Protein AF-A0AAN9IVK9-F1 (afdb_monomer)

pLDDT: mean 74.39, std 18.5, range [30.36, 95.44]

Foldseek 3Di:
DPPPPPPPPDDDDDDDDDDDDDVVVVVVVVVVVVVPDPDDDPPPPVVVPPDDDDQWDFDADPDPVGRHTDIDGDDDDDDDDDDCPDPVNVVLVVQCPDPDHHRDDDDDDDDPVVVVVVVVVVVVVVVVVVVLVVVVVVCCVPPVDDPVVVVVVVVVVVVVVVVVVVVVVPPPPPDDD

Secondary structure (DSSP, 8-state):
--SSSSSSSS-------PPPSHHHHHHHHHHHHHHS------TTTGGGSS----SEEEEE--STT--SEEEEE-----PPPPPTTSHHHHHHHHHHSSSSS--S-------HHHHHHHHHHHHHHHHHHHHHHHHHHHHHHHH---HHHHHHHHHHHHHHHHHHHHHHHH-TT----

Organism: Clitoria ternatea (NCBI:txid43366)

Nearest PDB structures (foldseek):
  9axv-assembly1_B0  TM=9.069E-01  e=1.206E-06  Schizosaccharomyces pombe
  6zj3-assembly1_L4  TM=8.922E-01  e=3.120E-06  Euglena gracilis
  5it7-assembly1_oo  TM=8.900E-01  e=1.297E-05  Kluyveromyces lactis
  8rxx-assembly1_Lp  TM=8.906E-01  e=3.134E-05  Leishmania major strain Friedlin
  8ove-assembly1_Bt  TM=8.838E-01  e=3.590E-05  Trypanosoma brucei brucei

Radius of gyration: 33.13 Å; Cα contacts (8 Å, |Δi|>4): 45; chains: 1; bounding box: 69×86×72 Å

Solvent-accessible surface area (backbone atoms only — not comparable to full-atom values): 11676 Å² total; per-residue (Å²): 144,87,87,76,88,82,81,80,84,83,88,85,82,86,90,79,83,80,88,84,57,71,63,57,50,50,52,49,50,52,54,49,60,70,69,47,77,79,70,85,66,64,81,80,68,64,66,80,75,64,73,98,71,70,59,61,45,79,44,74,40,86,49,93,90,39,82,45,76,42,82,39,78,56,74,84,90,70,88,73,86,84,65,67,85,39,67,70,47,48,55,46,55,64,60,47,60,74,91,78,64,82,76,64,91,77,88,87,73,85,62,69,62,57,60,48,50,52,53,51,53,52,52,52,54,50,50,57,57,46,50,56,54,52,52,50,53,53,49,38,73,76,65,66,62,57,79,66,63,53,54,53,50,54,51,52,53,50,52,49,52,52,52,52,51,52,52,58,72,69,39,88,80,75,66,85,125

Mean predicted aligned error: 19.93 Å

Structure (mmCIF, N/CA/C/O backbone):
data_AF-A0AAN9IVK9-F1
#
_entry.id   AF-A0AAN9IVK9-F1
#
loop_
_atom_site.group_PDB
_atom_site.id
_atom_site.type_symbol
_atom_site.label_atom_id
_atom_site.label_alt_id
_atom_site.label_comp_id
_atom_site.label_asym_id
_atom_site.label_entity_id
_atom_site.label_seq_id
_atom_site.pdbx_PDB_ins_code
_atom_site.Cartn_x
_atom_site.Cartn_y
_atom_site.Cartn_z
_atom_site.occupancy
_atom_site.B_iso_or_equiv
_atom_site.auth_seq_id
_atom_site.auth_comp_id
_atom_site.auth_asym_id
_atom_site.auth_atom_id
_atom_site.pdbx_PDB_model_num
ATOM 1 N N . MET A 1 1 ? -42.596 -70.717 -1.382 1.00 46.12 1 MET A N 1
ATOM 2 C CA . MET A 1 1 ? -41.821 -70.900 -2.631 1.00 46.12 1 MET A CA 1
ATOM 3 C C . MET A 1 1 ? -42.233 -69.878 -3.705 1.00 46.12 1 MET A C 1
ATOM 5 O O . MET A 1 1 ? -42.870 -70.245 -4.674 1.00 46.12 1 MET A O 1
ATOM 9 N N . ARG A 1 2 ? -41.922 -68.582 -3.527 1.00 47.31 2 ARG A N 1
ATOM 10 C CA . ARG A 1 2 ? -42.149 -67.499 -4.524 1.00 47.31 2 ARG A CA 1
ATOM 11 C C . ARG A 1 2 ? -41.105 -66.371 -4.372 1.00 47.31 2 ARG A C 1
ATOM 13 O O . ARG A 1 2 ? -41.425 -65.190 -4.370 1.00 47.31 2 ARG A O 1
ATOM 20 N N . ARG A 1 3 ? -39.839 -66.745 -4.150 1.00 44.84 3 ARG A N 1
ATOM 21 C CA . ARG A 1 3 ? -38.699 -65.820 -3.952 1.00 44.84 3 ARG A CA 1
ATOM 22 C C . ARG A 1 3 ? -37.456 -66.278 -4.734 1.00 44.84 3 ARG A C 1
ATOM 24 O O . ARG A 1 3 ? -36.339 -66.065 -4.290 1.00 44.84 3 ARG A O 1
ATOM 31 N N . ALA A 1 4 ? -37.670 -66.944 -5.871 1.00 40.84 4 ALA A N 1
ATOM 32 C CA . ALA A 1 4 ? -36.612 -67.488 -6.731 1.00 40.84 4 ALA A CA 1
ATOM 33 C C . ALA A 1 4 ? -36.612 -66.906 -8.164 1.00 40.84 4 ALA A C 1
ATOM 35 O O . ALA A 1 4 ? -35.712 -67.196 -8.935 1.00 40.84 4 ALA A O 1
ATOM 36 N N . GLU A 1 5 ? -37.550 -66.012 -8.500 1.00 42.41 5 GLU A N 1
ATOM 37 C CA . GLU A 1 5 ? -37.740 -65.482 -9.869 1.00 42.41 5 GLU A CA 1
ATOM 38 C C . GLU A 1 5 ? -37.213 -64.040 -10.067 1.00 42.41 5 GLU A C 1
ATOM 40 O O . GLU A 1 5 ? -37.473 -63.415 -11.086 1.00 42.41 5 GLU A O 1
ATOM 45 N N . ARG A 1 6 ? -36.478 -63.452 -9.107 1.00 45.16 6 ARG A N 1
ATOM 46 C CA . ARG A 1 6 ? -35.947 -62.067 -9.240 1.00 45.16 6 ARG A CA 1
ATOM 47 C C . ARG A 1 6 ? -34.426 -61.925 -9.177 1.00 45.16 6 ARG A C 1
ATOM 49 O O . ARG A 1 6 ? -33.933 -60.807 -9.242 1.00 45.16 6 ARG A O 1
ATOM 56 N N . PHE A 1 7 ? -33.675 -63.022 -9.074 1.00 34.88 7 PHE A N 1
ATOM 57 C CA . PHE A 1 7 ? -32.213 -62.969 -8.901 1.00 34.88 7 PHE A CA 1
ATOM 58 C C . PHE A 1 7 ? -31.405 -63.677 -10.002 1.00 34.88 7 PHE A C 1
ATOM 60 O O . PHE A 1 7 ? -30.182 -63.700 -9.932 1.00 34.88 7 PHE A O 1
ATOM 67 N N . VAL A 1 8 ? -32.061 -64.213 -11.039 1.00 40.06 8 VAL A N 1
ATOM 68 C CA . VAL A 1 8 ? -31.407 -64.999 -12.110 1.00 40.06 8 VAL A CA 1
ATOM 69 C C . VAL A 1 8 ? -31.347 -64.248 -13.458 1.00 40.06 8 VAL A C 1
ATOM 71 O O . VAL A 1 8 ? -30.830 -64.773 -14.434 1.00 40.06 8 VAL A O 1
ATOM 74 N N . SER A 1 9 ? -31.787 -62.984 -13.534 1.00 43.28 9 SER A N 1
ATOM 75 C CA . SER A 1 9 ? -31.993 -62.303 -14.829 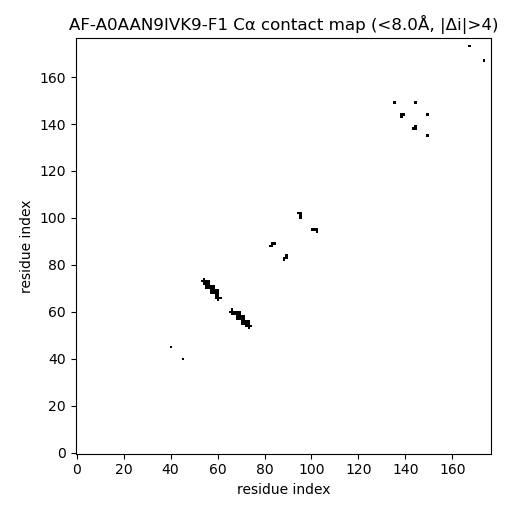1.00 43.28 9 SER A CA 1
ATOM 76 C C . SER A 1 9 ? -30.924 -61.296 -15.294 1.00 43.28 9 SER A C 1
ATOM 78 O O . SER A 1 9 ? -31.173 -60.659 -16.315 1.00 43.28 9 SER A O 1
ATOM 80 N N . ALA A 1 10 ? -29.770 -61.092 -14.635 1.00 41.44 10 ALA A N 1
ATOM 81 C CA . ALA A 1 10 ? -28.780 -60.153 -15.215 1.00 41.44 10 ALA A CA 1
ATOM 82 C C . ALA A 1 10 ? -27.315 -60.213 -14.730 1.00 41.44 10 ALA A C 1
ATOM 84 O O . ALA A 1 10 ? -26.579 -59.261 -14.969 1.00 41.44 10 ALA A O 1
ATOM 85 N N . TYR A 1 11 ? -26.843 -61.282 -14.081 1.00 39.16 11 TYR A N 1
ATOM 86 C CA . TYR A 1 11 ? -25.403 -61.428 -13.795 1.00 39.16 11 TYR A CA 1
ATOM 87 C C . TYR A 1 11 ? -24.887 -62.810 -14.197 1.00 39.16 11 TYR A C 1
ATOM 89 O O . TYR A 1 11 ? -24.756 -63.710 -13.368 1.00 39.16 11 TYR A O 1
ATOM 97 N N . ARG A 1 12 ? -24.636 -62.967 -15.505 1.00 41.22 12 ARG A N 1
ATOM 98 C CA . ARG A 1 12 ? -23.896 -64.068 -16.160 1.00 41.22 12 ARG A CA 1
ATOM 99 C C . ARG A 1 12 ? -23.898 -63.775 -17.676 1.00 41.22 12 ARG A C 1
ATOM 101 O O . ARG A 1 12 ? -24.965 -63.832 -18.258 1.00 41.22 12 ARG A O 1
ATOM 108 N N . PHE A 1 13 ? -22.851 -63.411 -18.417 1.00 30.36 13 PHE A N 1
ATOM 109 C CA . PHE A 1 13 ? -21.395 -63.353 -18.267 1.00 30.36 13 PHE A CA 1
ATOM 110 C C . PHE A 1 13 ? -20.847 -62.445 -19.400 1.00 30.36 13 PHE A C 1
ATOM 112 O O . PHE A 1 13 ? -21.346 -62.534 -20.515 1.00 30.36 13 PHE A O 1
ATOM 119 N N . GLY A 1 14 ? -19.764 -61.693 -19.156 1.00 32.06 14 GLY A N 1
ATOM 120 C CA . GLY A 1 14 ? -18.751 -61.387 -20.187 1.00 32.06 14 GLY A CA 1
ATOM 121 C C . GLY A 1 14 ? -18.794 -60.014 -20.876 1.00 32.06 14 GLY A C 1
ATOM 122 O O . GLY A 1 14 ? -19.634 -59.743 -21.722 1.00 32.06 14 GLY A O 1
ATOM 123 N N . ILE A 1 15 ? -17.806 -59.180 -20.552 1.00 40.34 15 ILE A N 1
ATOM 124 C CA . ILE A 1 15 ? -17.457 -57.893 -21.176 1.00 40.34 15 ILE A CA 1
ATOM 125 C C . ILE A 1 15 ? -16.859 -58.107 -22.582 1.00 40.34 15 ILE A C 1
ATOM 127 O O . ILE A 1 15 ? -15.934 -58.913 -22.703 1.00 40.34 15 ILE A O 1
ATOM 131 N N . PRO A 1 16 ? -17.243 -57.298 -23.593 1.00 41.78 16 PRO A N 1
ATOM 132 C CA . PRO A 1 16 ? -16.334 -56.897 -24.660 1.00 41.78 16 PRO A CA 1
ATOM 133 C C . PRO A 1 16 ? -16.029 -55.386 -24.624 1.00 41.78 16 PRO A C 1
ATOM 135 O O . PRO A 1 16 ? -16.880 -54.540 -24.358 1.00 41.78 16 PRO A O 1
ATOM 138 N N . SER A 1 17 ? -14.753 -55.101 -24.878 1.00 37.25 17 SER A N 1
ATOM 139 C CA . SER A 1 17 ? -14.073 -53.810 -25.027 1.00 37.25 17 SER A CA 1
ATOM 140 C C . SER A 1 17 ? -14.864 -52.726 -25.785 1.00 37.25 17 SER A C 1
ATOM 142 O O . SER A 1 17 ? -15.447 -53.028 -26.826 1.00 37.25 17 SER A O 1
ATOM 144 N N . PRO A 1 18 ? -14.804 -51.447 -25.358 1.00 44.94 18 PRO A N 1
ATOM 145 C CA . PRO A 1 18 ? -15.375 -50.332 -26.106 1.00 44.94 18 PRO A CA 1
ATOM 146 C C . PRO A 1 18 ? -14.596 -50.092 -27.406 1.00 44.94 18 PRO A C 1
ATOM 148 O O . PRO A 1 18 ? -13.364 -50.097 -27.421 1.00 44.94 18 PRO A O 1
ATOM 151 N N . THR A 1 19 ? -15.329 -49.881 -28.499 1.00 40.59 19 THR A N 1
ATOM 152 C CA . THR A 1 19 ? -14.807 -49.518 -29.818 1.00 40.59 19 THR A CA 1
ATOM 153 C C . THR A 1 19 ? -13.970 -48.247 -29.736 1.00 40.59 19 THR A C 1
ATOM 155 O O . THR A 1 19 ? -14.416 -47.173 -29.340 1.00 40.59 19 THR A O 1
ATOM 158 N N . THR A 1 20 ? -12.713 -48.439 -30.097 1.00 50.31 20 THR A N 1
ATOM 159 C CA . THR A 1 20 ? -11.571 -47.546 -30.004 1.00 50.31 20 THR A CA 1
ATOM 160 C C . THR A 1 20 ? -11.499 -46.602 -31.200 1.00 50.31 20 THR A C 1
ATOM 162 O O . THR A 1 20 ? -11.440 -47.070 -32.333 1.00 50.31 20 THR A O 1
ATOM 165 N N . ALA A 1 21 ? -11.468 -45.292 -30.939 1.00 51.62 21 ALA A N 1
ATOM 166 C CA . ALA A 1 21 ? -10.526 -44.302 -31.498 1.00 51.62 21 ALA A CA 1
ATOM 167 C C . ALA A 1 21 ? -11.126 -42.887 -31.432 1.00 51.62 21 ALA A C 1
ATOM 169 O O . ALA A 1 21 ? -10.490 -41.980 -30.905 1.00 51.62 21 ALA A O 1
ATOM 170 N N . ILE A 1 22 ? -12.375 -42.714 -31.877 1.00 49.25 22 ILE A N 1
ATOM 171 C CA . ILE A 1 22 ? -12.996 -41.387 -32.050 1.00 49.25 22 ILE A CA 1
ATOM 172 C C . ILE A 1 22 ? -13.433 -40.783 -30.698 1.00 49.25 22 ILE A C 1
ATOM 174 O O . ILE A 1 22 ? -13.215 -39.597 -30.442 1.00 49.25 22 ILE A O 1
ATOM 178 N N . ASP A 1 23 ? -13.944 -41.607 -29.778 1.00 50.47 23 ASP A N 1
ATOM 179 C CA . ASP A 1 23 ? -14.436 -41.146 -28.468 1.00 50.47 23 ASP A CA 1
ATOM 180 C C . ASP A 1 23 ? -13.338 -40.990 -27.408 1.00 50.47 23 ASP A C 1
ATOM 182 O O . ASP A 1 23 ? -13.428 -40.126 -26.534 1.00 50.47 23 ASP A O 1
ATOM 186 N N . GLU A 1 24 ? -12.270 -41.788 -27.486 1.00 56.09 24 GLU A N 1
ATOM 187 C CA . GLU A 1 24 ? -11.113 -41.664 -26.588 1.00 56.09 24 GLU A CA 1
ATOM 188 C C . GLU A 1 24 ? -10.267 -40.441 -26.942 1.00 56.09 24 GLU A C 1
ATOM 190 O O . GLU A 1 24 ? -9.778 -39.750 -26.045 1.00 56.09 24 GLU A O 1
ATOM 195 N N . GLU A 1 25 ? -10.145 -40.114 -28.233 1.00 58.75 25 GLU A N 1
ATOM 196 C CA . GLU A 1 25 ? -9.544 -38.854 -28.657 1.00 58.75 25 GLU A CA 1
ATOM 197 C C . GLU A 1 25 ? -10.401 -37.671 -28.203 1.00 58.75 25 GLU A C 1
ATOM 199 O O . GLU A 1 25 ? -9.856 -36.730 -27.636 1.00 58.75 25 GLU A O 1
ATOM 204 N N . ALA A 1 26 ? -11.734 -37.746 -28.306 1.00 63.38 26 ALA A N 1
ATOM 205 C CA . ALA A 1 26 ? -12.630 -36.719 -27.772 1.00 63.38 26 ALA A CA 1
ATOM 206 C C . ALA A 1 26 ? -12.510 -36.565 -26.242 1.00 63.38 26 ALA A C 1
ATOM 208 O O . ALA A 1 26 ? -12.433 -35.441 -25.740 1.00 63.38 26 ALA A O 1
ATOM 209 N N . LYS A 1 27 ? -12.397 -37.667 -25.488 1.00 64.44 27 LYS A N 1
ATOM 210 C CA . LYS A 1 27 ? -12.164 -37.651 -24.030 1.00 64.44 27 LYS A CA 1
ATOM 211 C C . LYS A 1 27 ? -10.786 -37.107 -23.661 1.00 64.44 27 LYS A C 1
ATOM 213 O O . LYS A 1 27 ? -10.673 -36.346 -22.698 1.00 64.44 27 LYS A O 1
ATOM 218 N N . LYS A 1 28 ? -9.737 -37.459 -24.412 1.00 69.50 28 LYS A N 1
ATOM 219 C CA . LYS A 1 28 ? -8.381 -36.921 -24.227 1.00 69.50 28 LYS A CA 1
ATOM 220 C C . LYS A 1 28 ? -8.315 -35.443 -24.595 1.00 69.50 28 LYS A C 1
ATOM 222 O O . LYS A 1 28 ? -7.706 -34.686 -23.850 1.00 69.50 28 LYS A O 1
ATOM 227 N N . LYS A 1 29 ? -8.997 -35.013 -25.659 1.00 70.75 29 LYS A N 1
ATOM 228 C CA . LYS A 1 29 ? -9.107 -33.610 -26.089 1.00 70.75 29 LYS A CA 1
ATOM 229 C C . LYS A 1 29 ? -9.915 -32.785 -25.085 1.00 70.75 29 LYS A C 1
ATOM 231 O O . LYS A 1 29 ? -9.515 -31.671 -24.773 1.00 70.75 29 LYS A O 1
ATOM 236 N N . ALA A 1 30 ? -10.966 -33.355 -24.490 1.00 64.56 30 ALA A N 1
ATOM 237 C CA . ALA A 1 30 ? -11.722 -32.742 -23.397 1.00 64.56 30 ALA A CA 1
ATOM 238 C C . ALA A 1 30 ? -10.903 -32.641 -22.097 1.00 64.56 30 ALA A C 1
ATOM 240 O O . ALA A 1 30 ? -10.934 -31.608 -21.431 1.00 64.56 30 ALA A O 1
ATOM 241 N N . ARG A 1 31 ? -10.111 -33.670 -21.754 1.00 62.69 31 ARG A N 1
ATOM 242 C CA . ARG A 1 31 ? -9.164 -33.599 -20.627 1.00 62.69 31 ARG A CA 1
ATOM 243 C C . ARG A 1 31 ? -8.051 -32.586 -20.887 1.00 62.69 31 ARG A C 1
ATOM 245 O O . ARG A 1 31 ? -7.743 -31.812 -19.994 1.00 62.69 31 ARG A O 1
ATOM 252 N N . LEU A 1 32 ? -7.481 -32.530 -22.091 1.00 68.12 32 LEU A N 1
ATOM 253 C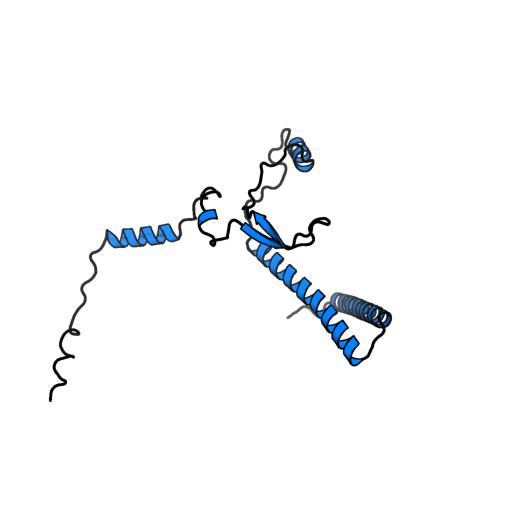 CA . LEU A 1 32 ? -6.471 -31.524 -22.434 1.00 68.12 32 LEU A CA 1
ATOM 254 C C . LEU A 1 32 ? -7.051 -30.106 -22.431 1.00 68.12 32 LEU A C 1
ATOM 256 O O . LEU A 1 32 ? -6.381 -29.192 -21.969 1.00 68.12 32 LEU A O 1
ATOM 260 N N . ALA A 1 33 ? -8.293 -29.918 -22.885 1.00 61.28 33 ALA A N 1
ATOM 261 C CA . ALA A 1 33 ? -8.989 -28.634 -22.815 1.00 61.28 33 ALA A CA 1
ATOM 262 C C . ALA A 1 33 ? -9.262 -28.198 -21.366 1.00 61.28 33 ALA A C 1
ATOM 264 O O . ALA A 1 33 ? -9.256 -27.005 -21.080 1.00 61.28 33 ALA A O 1
ATOM 265 N N . TRP A 1 34 ? -9.429 -29.151 -20.442 1.00 59.03 34 TRP A N 1
ATOM 266 C CA . TRP A 1 34 ? -9.520 -28.874 -19.006 1.00 59.03 34 TRP A CA 1
ATOM 267 C C . TRP A 1 34 ? -8.198 -28.367 -18.410 1.00 59.03 34 TRP A C 1
ATOM 269 O O . TRP A 1 34 ? -8.203 -27.584 -17.463 1.00 59.03 34 TRP A O 1
ATOM 279 N N . PHE A 1 35 ? -7.063 -28.799 -18.968 1.00 56.34 35 PHE A N 1
ATOM 280 C CA . PHE A 1 35 ? -5.719 -28.400 -18.534 1.00 56.34 35 PHE A CA 1
ATOM 281 C C . PHE A 1 35 ? -5.080 -27.312 -19.406 1.00 56.34 35 PHE A C 1
ATOM 283 O O . PHE A 1 35 ? -3.955 -26.890 -19.131 1.00 56.34 35 PHE A O 1
ATOM 290 N N . ALA A 1 36 ? -5.774 -26.832 -20.438 1.00 56.41 36 ALA A N 1
ATOM 291 C CA . ALA A 1 36 ? -5.311 -25.702 -21.219 1.00 56.41 36 ALA A CA 1
ATOM 292 C C . ALA A 1 36 ? -5.315 -24.449 -20.324 1.00 56.41 36 ALA A C 1
ATOM 294 O O . ALA A 1 36 ? -6.311 -24.183 -19.644 1.00 56.41 36 ALA A O 1
ATOM 295 N N . PRO A 1 37 ? -4.227 -23.659 -20.290 1.00 49.97 37 PRO A N 1
ATOM 296 C CA . PRO A 1 37 ? -4.247 -22.389 -19.589 1.00 49.97 37 PRO A CA 1
ATOM 297 C C . PRO A 1 37 ? -5.336 -21.528 -20.223 1.00 49.97 37 PRO A C 1
ATOM 299 O O . PRO A 1 37 ? -5.301 -21.277 -21.427 1.00 49.97 37 PRO A O 1
ATOM 302 N N . ILE A 1 38 ? -6.303 -21.107 -19.405 1.00 45.09 38 ILE A N 1
ATOM 303 C CA . ILE A 1 38 ? -7.390 -20.207 -19.791 1.00 45.09 38 ILE A CA 1
ATOM 304 C C . ILE A 1 38 ? -6.739 -18.995 -20.457 1.00 45.09 38 ILE A C 1
ATOM 306 O O . ILE A 1 38 ? -6.108 -18.162 -19.798 1.00 45.09 38 ILE A O 1
ATOM 310 N N . SER A 1 39 ? -6.821 -18.942 -21.787 1.00 44.69 39 SER A N 1
ATOM 311 C CA . SER A 1 39 ? -6.435 -17.775 -22.565 1.00 44.69 39 SER A CA 1
ATOM 312 C C . SER A 1 39 ? -7.170 -16.598 -21.953 1.00 44.69 39 SER A C 1
ATOM 314 O O . SER A 1 39 ? -8.385 -16.677 -21.800 1.00 44.69 39 SER A O 1
ATOM 316 N N . LYS A 1 40 ? -6.424 -15.567 -21.549 1.00 43.97 40 LYS A N 1
ATOM 317 C CA . LYS A 1 40 ? -6.924 -14.364 -20.879 1.00 43.97 40 LYS A CA 1
ATOM 318 C C . LYS A 1 40 ? -8.141 -13.829 -21.628 1.00 43.97 40 LYS A C 1
ATOM 320 O O . LYS A 1 40 ? -8.000 -13.120 -22.618 1.00 43.97 40 LYS A O 1
ATOM 325 N N . THR A 1 41 ? -9.315 -14.209 -21.156 1.00 40.72 41 THR A N 1
ATOM 326 C CA . THR A 1 41 ? -10.584 -13.633 -21.551 1.00 40.72 41 THR A CA 1
ATOM 327 C C . THR A 1 41 ? -10.572 -12.196 -21.059 1.00 40.72 41 THR A C 1
ATOM 329 O O . THR A 1 41 ? -10.100 -11.920 -19.951 1.00 40.72 41 THR A O 1
ATOM 332 N N . ASP A 1 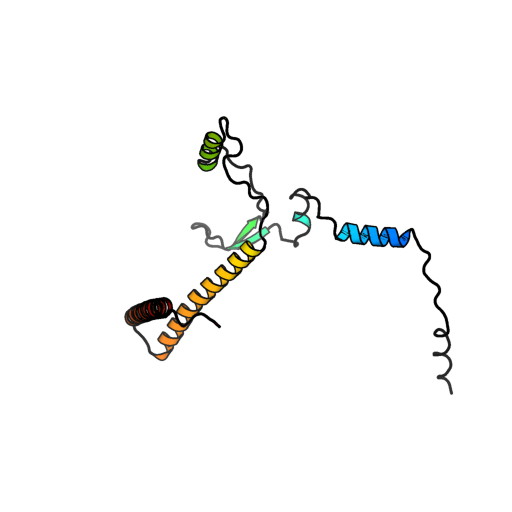42 ? -11.051 -11.270 -21.885 1.00 42.62 42 ASP A N 1
ATOM 333 C CA . ASP A 1 42 ? -11.188 -9.876 -21.493 1.00 42.62 42 ASP A CA 1
ATOM 334 C C . ASP A 1 42 ? -11.908 -9.780 -20.132 1.00 42.62 42 ASP A C 1
ATOM 336 O O . ASP A 1 42 ? -12.938 -10.442 -19.947 1.00 42.62 42 ASP A O 1
ATOM 340 N N . PRO A 1 43 ? -11.433 -8.949 -19.179 1.00 55.53 43 PRO A N 1
ATOM 341 C CA . PRO A 1 43 ? -12.000 -8.837 -17.826 1.00 55.53 43 PRO A CA 1
ATOM 342 C C . PRO A 1 43 ? -13.494 -8.470 -17.770 1.00 55.53 43 PRO A C 1
ATOM 344 O O . PRO A 1 43 ? -14.070 -8.372 -16.693 1.00 55.53 43 PRO A O 1
ATOM 347 N N . LEU A 1 44 ? -14.117 -8.201 -18.918 1.00 52.00 44 LEU A N 1
ATOM 348 C CA . LEU A 1 44 ? -15.495 -7.754 -19.052 1.00 52.00 44 LEU A CA 1
ATOM 349 C C . LEU A 1 44 ? -16.514 -8.902 -19.127 1.00 52.00 44 LEU A C 1
ATOM 351 O O . LEU A 1 44 ? -17.683 -8.648 -18.842 1.00 52.00 44 LEU A O 1
ATOM 355 N N . GLU A 1 45 ? -16.104 -10.133 -19.459 1.00 46.81 45 GLU A N 1
ATOM 356 C CA . GLU A 1 45 ? -17.021 -11.290 -19.529 1.00 46.81 45 GLU A CA 1
ATOM 357 C C . GLU A 1 45 ? -16.920 -12.245 -18.323 1.00 46.81 45 GLU A C 1
ATOM 359 O O . GLU A 1 45 ? -17.883 -12.946 -18.011 1.00 46.81 45 GLU A O 1
ATOM 364 N N . GLU A 1 46 ? -15.825 -12.231 -17.553 1.00 49.22 46 GLU A N 1
ATOM 365 C CA . GLU A 1 46 ? -15.702 -13.095 -16.363 1.00 49.22 46 GLU A CA 1
ATOM 366 C C . GLU A 1 46 ? -16.521 -12.587 -15.150 1.00 49.22 46 GLU A C 1
ATOM 368 O O . GLU A 1 46 ? -16.931 -13.370 -14.289 1.00 49.22 46 GLU A O 1
ATOM 373 N N . ASP A 1 47 ? -16.849 -11.289 -15.109 1.00 55.88 47 ASP A N 1
ATOM 374 C CA . ASP A 1 47 ? -17.554 -10.643 -13.988 1.00 55.88 47 ASP A CA 1
ATOM 375 C C . ASP A 1 47 ? -19.048 -11.006 -13.883 1.00 55.88 47 ASP A C 1
ATOM 377 O O . ASP A 1 47 ? -19.675 -10.760 -12.850 1.00 55.88 47 ASP A O 1
ATOM 381 N N . LYS A 1 48 ? -19.638 -11.626 -14.916 1.00 52.22 48 LYS A N 1
ATOM 382 C CA . LYS A 1 48 ? -21.028 -12.121 -14.870 1.00 52.22 48 LYS A CA 1
ATOM 383 C C . LYS A 1 48 ? -21.169 -13.470 -14.158 1.00 52.22 48 LYS A C 1
ATOM 385 O O . LYS A 1 48 ? -22.290 -13.864 -13.846 1.00 52.22 48 LYS A O 1
ATOM 390 N N . ARG A 1 49 ? -20.066 -14.190 -13.901 1.00 51.56 49 ARG A N 1
ATOM 391 C CA . ARG A 1 49 ? -20.098 -15.551 -13.326 1.00 51.56 49 ARG A CA 1
ATOM 392 C C . ARG A 1 49 ? -19.880 -15.619 -11.811 1.00 51.56 49 ARG A C 1
ATOM 394 O O . ARG A 1 49 ? -20.011 -16.698 -11.241 1.00 51.56 49 ARG A O 1
ATOM 401 N N . LYS A 1 50 ? -19.584 -14.510 -11.127 1.00 54.47 50 LYS A N 1
ATOM 402 C CA . LYS A 1 50 ? -19.311 -14.503 -9.677 1.00 54.47 50 LYS A CA 1
ATOM 403 C C . LYS A 1 50 ? -20.423 -13.809 -8.893 1.00 54.47 50 LYS A C 1
ATOM 405 O O . LYS A 1 50 ? -20.409 -12.596 -8.760 1.00 54.47 50 LYS A O 1
ATOM 410 N N . VAL A 1 51 ? -21.315 -14.634 -8.333 1.00 69.00 51 VAL A N 1
ATOM 411 C CA . VAL A 1 51 ? -22.330 -14.332 -7.299 1.00 69.00 51 VAL A CA 1
ATOM 412 C C . VAL A 1 51 ? -23.341 -13.237 -7.684 1.00 69.00 51 VAL A C 1
ATOM 414 O O . VAL A 1 51 ? -22.995 -12.101 -7.985 1.00 69.00 51 VAL A O 1
ATOM 417 N N . ASN A 1 52 ? -24.635 -13.562 -7.631 1.00 81.94 52 ASN A N 1
ATOM 418 C CA . ASN A 1 52 ? -25.713 -12.600 -7.874 1.00 81.94 52 ASN A CA 1
ATOM 419 C C . ASN A 1 52 ? -25.732 -11.518 -6.774 1.00 81.94 52 ASN A C 1
ATOM 421 O O . ASN A 1 52 ? -26.247 -11.749 -5.681 1.00 81.94 52 ASN A O 1
ATOM 425 N N . VAL A 1 53 ? -25.146 -10.348 -7.047 1.00 79.88 53 VAL A N 1
ATOM 426 C CA . VAL A 1 53 ? -25.122 -9.201 -6.126 1.00 79.88 53 VAL A CA 1
ATOM 427 C C . VAL A 1 53 ? -26.196 -8.185 -6.539 1.00 79.88 53 VAL A C 1
ATOM 429 O O . VAL A 1 53 ? -26.228 -7.772 -7.702 1.00 79.88 53 VAL A O 1
ATOM 432 N N . PRO A 1 54 ? -27.065 -7.726 -5.615 1.00 89.88 54 PRO A N 1
ATOM 433 C CA . PRO A 1 54 ? -28.112 -6.762 -5.940 1.00 89.88 54 PRO A CA 1
ATOM 434 C C . PRO A 1 54 ? -27.525 -5.399 -6.343 1.00 89.88 54 PRO A C 1
ATOM 436 O O . PRO A 1 54 ? -26.587 -4.892 -5.726 1.00 89.88 54 PRO A O 1
ATOM 439 N N . LYS A 1 55 ? -28.123 -4.768 -7.364 1.00 86.62 55 LYS A N 1
ATOM 440 C CA . LYS A 1 55 ? -27.697 -3.460 -7.910 1.00 86.62 55 LYS A CA 1
ATOM 441 C C . LYS A 1 55 ? -27.914 -2.292 -6.934 1.00 86.62 55 LYS A C 1
ATOM 443 O O . LYS A 1 55 ? -27.324 -1.225 -7.111 1.00 86.62 55 LYS A O 1
ATOM 448 N N . THR A 1 56 ? -28.736 -2.482 -5.903 1.00 89.56 56 THR A N 1
ATOM 449 C CA . THR A 1 56 ? -29.006 -1.516 -4.831 1.00 89.56 56 THR A CA 1
ATOM 450 C C . THR A 1 56 ? -28.917 -2.203 -3.466 1.00 89.56 56 THR A C 1
ATOM 452 O O . THR A 1 56 ? -29.403 -3.318 -3.293 1.00 89.56 56 THR A O 1
ATOM 455 N N . LYS A 1 57 ? -28.282 -1.555 -2.479 1.00 91.81 57 LYS A N 1
ATOM 456 C CA . LYS A 1 57 ? -28.175 -2.062 -1.096 1.00 91.81 57 LYS A CA 1
ATOM 457 C C . LYS A 1 57 ? -28.450 -0.966 -0.067 1.00 91.81 57 LYS A C 1
ATOM 459 O O . LYS A 1 57 ? -28.009 0.165 -0.253 1.00 91.81 57 LYS A O 1
ATOM 464 N N . LYS A 1 58 ? -29.141 -1.289 1.032 1.00 91.75 58 LYS A N 1
ATOM 465 C CA . LYS A 1 58 ? -29.294 -0.382 2.186 1.00 91.75 58 LYS A CA 1
ATOM 466 C C . LYS A 1 58 ? -28.062 -0.498 3.084 1.00 91.75 58 LYS A C 1
ATOM 468 O O . LYS A 1 58 ? -27.851 -1.540 3.693 1.00 91.75 58 LYS A O 1
ATOM 473 N N . THR A 1 59 ? -27.251 0.555 3.184 1.00 90.19 59 THR A N 1
ATOM 474 C CA . THR A 1 59 ? -26.074 0.583 4.077 1.00 90.19 59 THR A CA 1
ATOM 475 C C . THR A 1 59 ? -25.969 1.903 4.832 1.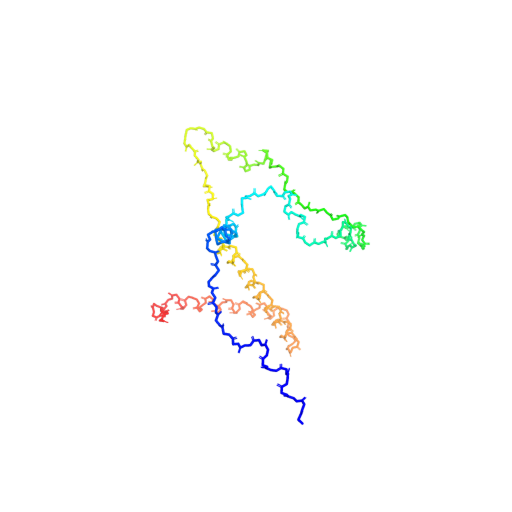00 90.19 59 THR A C 1
ATOM 477 O O . THR A 1 59 ? -26.567 2.900 4.431 1.00 90.19 59 THR A O 1
ATOM 480 N N . TYR A 1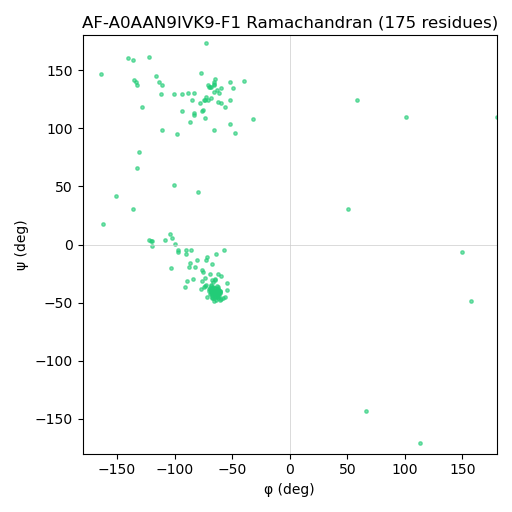 60 ? -25.242 1.896 5.953 1.00 89.56 60 TYR A N 1
ATOM 481 C CA . TYR A 1 60 ? -25.023 3.084 6.776 1.00 89.56 60 TYR A CA 1
ATOM 482 C C . TYR A 1 60 ? -24.088 4.072 6.069 1.00 89.56 60 TYR A C 1
ATOM 484 O O . TYR A 1 60 ? -22.968 3.714 5.692 1.00 89.56 60 TYR A O 1
ATOM 492 N N . GLY A 1 61 ? -24.537 5.316 5.900 1.00 85.25 61 GLY A N 1
ATOM 493 C CA . GLY A 1 61 ? -23.705 6.398 5.390 1.00 85.25 61 GLY A CA 1
ATOM 494 C C . GLY A 1 61 ? -22.700 6.868 6.444 1.00 85.25 61 GLY A C 1
ATOM 495 O O . GLY A 1 61 ? -23.070 7.251 7.548 1.00 85.25 61 GLY A O 1
ATOM 496 N N . LYS A 1 62 ? -21.404 6.862 6.111 1.00 83.75 62 LYS A N 1
ATOM 497 C CA . LYS A 1 62 ? -20.351 7.421 6.986 1.00 83.75 62 LYS A CA 1
ATOM 498 C C . LYS A 1 62 ? -20.141 8.930 6.802 1.00 83.75 62 LYS A C 1
ATOM 500 O O . LYS A 1 62 ? -19.328 9.518 7.510 1.00 83.75 62 LYS A O 1
ATOM 505 N N . SER A 1 63 ? -20.830 9.554 5.842 1.00 85.75 63 SER A N 1
ATOM 506 C CA . SER A 1 63 ? -20.718 10.996 5.603 1.00 85.75 63 SER A CA 1
ATOM 507 C C . SER A 1 63 ? -21.239 11.778 6.810 1.00 85.75 63 SER A C 1
ATOM 509 O O . SER A 1 63 ? -22.240 11.387 7.412 1.00 85.75 63 SER A O 1
ATOM 511 N N . LYS A 1 64 ? -20.580 12.896 7.143 1.00 81.69 64 LYS A N 1
ATOM 512 C CA . LYS A 1 64 ? -20.951 13.757 8.281 1.00 81.69 64 LYS A CA 1
ATOM 513 C C . LYS A 1 64 ? -22.416 14.203 8.213 1.00 81.69 64 LYS A C 1
ATOM 515 O O . LYS A 1 64 ? -23.063 14.291 9.249 1.00 81.69 64 LYS A O 1
ATOM 520 N N . GLU A 1 65 ? -22.925 14.398 7.002 1.00 83.19 65 GLU A N 1
ATOM 521 C CA . GLU A 1 65 ? -24.282 14.869 6.713 1.00 83.19 65 GLU A CA 1
ATOM 522 C C . GLU A 1 65 ? -25.328 13.745 6.643 1.00 83.19 65 GLU A C 1
ATOM 524 O O . GLU A 1 65 ? -26.528 13.981 6.738 1.00 83.19 65 GLU A O 1
ATOM 529 N N . CYS A 1 66 ? -24.894 12.489 6.516 1.00 64.88 66 CYS A N 1
ATOM 530 C CA . CYS A 1 66 ? -25.792 11.365 6.275 1.00 64.88 66 CYS A CA 1
ATOM 531 C C . CYS A 1 66 ? -25.464 10.196 7.210 1.00 64.88 66 CYS A C 1
ATOM 533 O O . CYS A 1 66 ? -25.041 9.135 6.763 1.00 64.88 66 CYS A O 1
ATOM 535 N N . ARG A 1 67 ? -25.676 10.393 8.519 1.00 81.50 67 ARG A N 1
ATOM 536 C CA . ARG A 1 67 ? -25.555 9.371 9.583 1.00 81.50 67 ARG A CA 1
ATOM 537 C C . ARG A 1 67 ? -26.785 8.452 9.656 1.00 81.50 67 ARG A C 1
ATOM 539 O O . ARG A 1 67 ? -27.343 8.219 10.724 1.00 81.50 67 ARG A O 1
ATOM 546 N N . LYS A 1 68 ? -27.271 7.981 8.506 1.00 91.38 68 LYS A N 1
ATOM 547 C CA . LYS A 1 68 ? -28.474 7.137 8.395 1.00 91.38 68 LYS A CA 1
ATOM 548 C C . LYS A 1 68 ? -28.295 6.043 7.344 1.00 91.38 68 LYS A C 1
ATOM 550 O O . LYS A 1 68 ? -27.421 6.131 6.481 1.00 91.38 68 LYS A O 1
ATOM 555 N N . HIS A 1 69 ? -29.118 4.997 7.420 1.00 91.31 69 HIS A N 1
ATOM 556 C CA . HIS A 1 69 ? -29.142 3.939 6.410 1.00 91.31 69 HIS A CA 1
ATOM 557 C C . HIS A 1 69 ? -29.854 4.428 5.151 1.00 91.31 69 HIS A C 1
ATOM 559 O O . HIS A 1 69 ? -31.053 4.703 5.173 1.00 91.31 69 HIS A O 1
ATOM 565 N N . THR A 1 70 ? -29.121 4.506 4.044 1.00 89.50 70 THR A N 1
ATOM 566 C CA . THR A 1 70 ? -29.660 4.935 2.746 1.00 89.50 70 THR A CA 1
ATOM 567 C C . THR A 1 70 ? -29.455 3.859 1.688 1.00 89.50 70 THR A C 1
ATOM 569 O O . THR A 1 70 ? -28.673 2.924 1.876 1.00 89.50 70 THR A O 1
ATOM 572 N N . LEU A 1 71 ? -30.210 3.948 0.593 1.00 92.00 71 LEU A N 1
ATOM 573 C CA . LEU A 1 71 ? -30.041 3.069 -0.560 1.00 92.00 71 LEU A CA 1
ATOM 574 C C . LEU A 1 71 ? -28.834 3.534 -1.381 1.00 92.00 71 LEU A C 1
ATOM 576 O O . LEU A 1 71 ? -28.804 4.661 -1.864 1.00 92.00 71 LEU A O 1
ATOM 580 N N . HIS A 1 72 ? -27.858 2.649 -1.566 1.00 90.56 72 HIS A N 1
ATOM 581 C CA . HIS A 1 72 ? -26.670 2.889 -2.376 1.00 90.56 72 HIS A CA 1
ATOM 582 C C . HIS A 1 72 ? -26.692 2.027 -3.631 1.00 90.56 72 HIS A C 1
ATOM 584 O O . HIS A 1 72 ? -26.989 0.830 -3.573 1.00 90.56 72 HIS A O 1
ATOM 590 N N . LYS A 1 73 ? -26.315 2.625 -4.762 1.00 90.62 73 LYS A N 1
ATOM 591 C CA . LYS A 1 73 ? -26.070 1.894 -6.003 1.00 90.62 73 LYS A CA 1
ATOM 592 C C . LYS A 1 73 ? -24.767 1.111 -5.875 1.00 90.62 73 LYS A C 1
ATOM 594 O O . LYS A 1 73 ? -23.727 1.677 -5.545 1.00 90.62 73 LYS A O 1
ATOM 599 N N . VAL A 1 74 ? -24.827 -0.187 -6.141 1.00 90.38 74 VAL A N 1
ATOM 600 C CA . VAL A 1 74 ?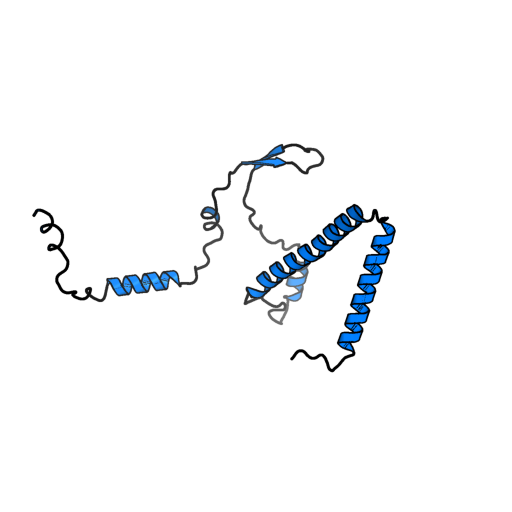 -23.652 -1.055 -6.176 1.00 90.38 74 VAL A CA 1
ATOM 601 C C . VAL A 1 74 ? -23.166 -1.114 -7.616 1.00 90.38 74 VAL A C 1
ATOM 603 O O . VAL A 1 74 ? -23.867 -1.606 -8.498 1.00 90.38 74 VAL A O 1
ATOM 606 N N . THR A 1 75 ? -21.971 -0.588 -7.859 1.00 88.38 75 THR A N 1
ATOM 607 C CA . THR A 1 75 ? -21.259 -0.756 -9.128 1.00 88.38 75 THR A CA 1
ATOM 608 C C . THR A 1 75 ? -19.979 -1.533 -8.878 1.00 88.38 75 THR A C 1
ATOM 610 O O . THR A 1 75 ? -19.336 -1.365 -7.841 1.00 88.38 75 THR A O 1
ATOM 613 N N . GLN A 1 76 ? -19.593 -2.373 -9.832 1.00 87.31 76 GLN A N 1
ATOM 614 C CA . GLN A 1 76 ? -18.275 -2.993 -9.807 1.00 87.31 76 GLN A CA 1
ATOM 615 C C . GLN A 1 76 ? -17.216 -1.927 -10.091 1.00 87.31 76 GLN A C 1
ATOM 617 O O . GLN A 1 76 ? -17.387 -1.079 -10.973 1.00 87.31 76 GLN A O 1
ATOM 622 N N . TYR A 1 77 ? -16.136 -1.951 -9.314 1.00 88.38 77 TYR A N 1
ATOM 623 C CA . TYR A 1 77 ? -14.986 -1.102 -9.579 1.00 88.38 77 TYR A CA 1
ATOM 624 C C . TYR A 1 77 ? -14.306 -1.575 -10.861 1.00 88.38 77 TYR A C 1
ATOM 626 O O . TYR A 1 77 ? -13.924 -2.736 -10.976 1.00 88.38 77 TYR A O 1
ATOM 634 N N . LYS A 1 78 ? -14.116 -0.651 -11.802 1.00 87.44 78 LYS A N 1
ATOM 635 C CA . LYS A 1 78 ? -13.261 -0.865 -12.966 1.00 87.44 78 LYS A CA 1
ATOM 636 C C . LYS A 1 78 ? -12.049 0.035 -12.831 1.00 87.44 78 LYS A C 1
ATOM 638 O O . LYS A 1 78 ? -12.193 1.235 -12.592 1.00 87.44 78 LYS A O 1
ATOM 643 N N . LYS A 1 79 ? -10.856 -0.542 -12.982 1.00 89.88 79 LYS A N 1
ATOM 644 C CA . LYS A 1 79 ? -9.630 0.253 -13.003 1.00 89.88 79 LYS A CA 1
ATOM 645 C C . LYS A 1 79 ? -9.691 1.203 -14.205 1.00 89.88 79 LYS A C 1
ATOM 647 O O . LYS A 1 79 ? -9.874 0.757 -15.335 1.00 89.88 79 LYS A O 1
ATOM 652 N N . GLY A 1 80 ? -9.584 2.505 -13.943 1.00 90.56 80 GLY A N 1
ATOM 653 C CA . GLY A 1 80 ? -9.540 3.534 -14.982 1.00 90.56 80 GLY A CA 1
ATOM 654 C C . GLY A 1 80 ? -8.211 3.544 -15.742 1.00 90.56 80 GLY A C 1
ATOM 655 O O . GLY A 1 80 ? -7.263 2.847 -15.377 1.00 90.56 80 GLY A O 1
ATOM 656 N N . LYS A 1 81 ? -8.134 4.366 -16.793 1.00 92.44 81 LYS A N 1
ATOM 657 C CA . LYS A 1 81 ? -6.891 4.599 -17.538 1.00 92.44 81 LYS A CA 1
ATOM 658 C C . LYS A 1 81 ? -5.848 5.251 -16.623 1.00 92.44 81 LYS A C 1
ATOM 660 O O . LYS A 1 81 ? -6.156 6.215 -15.924 1.00 92.44 81 LYS A O 1
ATOM 665 N N . ASP A 1 82 ? -4.621 4.737 -16.640 1.00 89.94 82 ASP A N 1
ATOM 666 C CA . ASP A 1 82 ? -3.532 5.283 -15.827 1.00 89.94 82 ASP A CA 1
ATOM 667 C C . ASP A 1 82 ? -3.162 6.711 -16.298 1.00 89.94 82 ASP A C 1
ATOM 669 O O . ASP A 1 82 ? -3.097 6.992 -17.498 1.00 89.94 82 ASP A O 1
ATOM 673 N N . SER A 1 83 ? -2.931 7.631 -15.353 1.00 91.12 83 SER A N 1
ATOM 674 C CA . SER A 1 83 ? -2.628 9.042 -15.648 1.00 91.12 83 SER A CA 1
ATOM 675 C C . SER A 1 83 ? -1.147 9.266 -15.973 1.00 91.12 83 SER A C 1
ATOM 677 O O . SER A 1 83 ? -0.266 8.886 -15.201 1.00 91.12 83 SER A O 1
ATOM 679 N N . ILE A 1 84 ? -0.869 9.962 -17.082 1.00 90.50 84 ILE A N 1
ATOM 680 C CA . ILE A 1 84 ? 0.496 10.325 -17.517 1.00 90.50 84 ILE A CA 1
ATOM 681 C C . ILE A 1 84 ? 1.081 11.445 -16.644 1.00 90.50 84 ILE A C 1
ATOM 683 O O . ILE A 1 84 ? 2.288 11.519 -16.419 1.00 90.50 84 ILE A O 1
ATOM 687 N N . ALA A 1 85 ? 0.222 12.309 -16.099 1.00 91.12 85 ALA A N 1
ATOM 688 C CA . ALA A 1 85 ? 0.641 13.430 -15.266 1.00 91.12 85 ALA A CA 1
ATOM 689 C C . ALA A 1 85 ? 1.140 13.002 -13.874 1.00 91.12 85 ALA A C 1
ATOM 691 O O . ALA A 1 85 ? 1.724 13.819 -13.162 1.00 91.12 85 ALA A O 1
ATOM 692 N N . ALA A 1 86 ? 0.940 11.739 -13.486 1.00 91.62 86 ALA A N 1
ATOM 693 C CA . ALA A 1 86 ? 1.429 11.224 -12.219 1.00 91.62 86 ALA A CA 1
ATOM 694 C C . ALA A 1 86 ? 2.960 11.340 -12.138 1.00 91.62 86 ALA A C 1
ATOM 696 O O . ALA A 1 86 ? 3.686 10.961 -13.060 1.00 91.62 86 ALA A O 1
ATOM 697 N N . GLN A 1 87 ? 3.469 11.819 -11.000 1.00 94.94 87 GLN A N 1
ATOM 698 C CA . GLN A 1 87 ? 4.903 12.045 -10.785 1.00 94.94 87 GLN A CA 1
ATOM 699 C C . GLN A 1 87 ? 5.747 10.789 -11.057 1.00 94.94 87 GLN A C 1
ATOM 701 O O . GLN A 1 87 ? 6.814 10.871 -11.667 1.00 94.94 87 GLN A O 1
ATOM 706 N N . GLY A 1 88 ? 5.245 9.615 -10.656 1.00 94.69 88 GLY A N 1
ATOM 707 C CA . GLY A 1 88 ? 5.900 8.333 -10.911 1.00 94.69 88 GLY A CA 1
ATOM 708 C C . GLY A 1 88 ? 6.052 8.025 -12.402 1.00 94.69 88 GLY A C 1
ATOM 709 O O . GLY A 1 88 ? 7.118 7.574 -12.819 1.00 94.69 88 GLY A O 1
ATOM 710 N N . LYS A 1 89 ? 5.030 8.336 -13.211 1.00 95.00 89 LYS A N 1
ATOM 711 C CA . LYS A 1 89 ? 5.041 8.112 -14.660 1.00 95.00 89 LYS A CA 1
ATOM 712 C C . LYS A 1 89 ? 5.983 9.085 -15.369 1.00 95.00 89 LYS A C 1
ATOM 714 O O . LYS A 1 89 ? 6.860 8.637 -16.096 1.00 95.00 89 LYS A O 1
ATOM 719 N N . ARG A 1 90 ? 5.936 10.378 -15.028 1.00 95.12 90 ARG A N 1
ATOM 720 C CA . ARG A 1 90 ? 6.891 11.386 -15.538 1.00 95.12 90 ARG A CA 1
ATOM 721 C C . ARG A 1 90 ? 8.349 11.010 -15.255 1.00 95.12 90 ARG A C 1
ATOM 723 O O . ARG A 1 90 ? 9.206 11.101 -16.130 1.00 95.12 90 ARG A O 1
ATOM 730 N N . ARG A 1 91 ? 8.640 10.560 -14.026 1.00 95.44 91 ARG A N 1
ATOM 731 C CA . ARG A 1 91 ? 9.983 10.099 -13.634 1.00 95.44 91 ARG A CA 1
ATOM 732 C C . ARG A 1 91 ? 10.399 8.841 -14.397 1.00 95.44 91 ARG A C 1
ATOM 734 O O . ARG A 1 91 ? 11.576 8.707 -14.715 1.00 95.44 91 ARG A O 1
ATOM 741 N N . TYR A 1 92 ? 9.466 7.923 -14.645 1.00 92.75 92 TYR A N 1
ATOM 742 C CA . TYR A 1 92 ? 9.712 6.702 -15.411 1.00 92.75 92 TYR A CA 1
ATOM 743 C C . TYR A 1 92 ? 10.051 7.018 -16.869 1.00 92.75 92 TYR A C 1
ATOM 745 O O . TYR A 1 92 ? 11.072 6.550 -17.358 1.00 92.75 92 TYR A O 1
ATOM 753 N N . ASP A 1 93 ? 9.258 7.868 -17.520 1.00 92.12 93 ASP A N 1
ATOM 754 C CA . ASP A 1 93 ? 9.426 8.209 -18.935 1.00 92.12 93 ASP A CA 1
ATOM 755 C C . ASP A 1 93 ? 10.745 8.955 -19.182 1.00 92.12 93 ASP A C 1
ATOM 757 O O . ASP A 1 93 ? 11.485 8.605 -20.096 1.00 92.12 93 ASP A O 1
ATOM 761 N N . ARG A 1 94 ? 11.123 9.880 -18.285 1.00 92.75 94 ARG A N 1
ATOM 762 C CA . ARG A 1 94 ? 12.448 10.530 -18.305 1.00 92.75 94 ARG A CA 1
ATOM 763 C C . ARG A 1 94 ? 13.604 9.559 -18.052 1.00 92.75 94 ARG A C 1
ATOM 765 O O . ARG A 1 94 ? 14.711 9.796 -18.512 1.00 92.75 94 ARG A O 1
ATOM 772 N N . LYS A 1 95 ? 13.385 8.492 -17.274 1.00 92.50 95 LYS A N 1
ATOM 773 C CA . LYS A 1 95 ? 14.418 7.467 -17.057 1.00 92.50 95 LYS A CA 1
ATOM 774 C C . LYS A 1 95 ? 14.554 6.554 -18.275 1.00 92.50 95 LYS A C 1
ATOM 776 O O . LYS A 1 95 ? 15.639 6.059 -18.528 1.00 92.50 95 LYS A O 1
ATOM 781 N N . GLN A 1 96 ? 13.461 6.329 -18.996 1.00 92.38 96 GLN A N 1
ATOM 782 C CA . GLN A 1 96 ? 13.417 5.441 -20.150 1.00 92.38 96 GLN A CA 1
ATOM 783 C C . GLN A 1 96 ? 13.911 6.110 -21.444 1.00 92.38 96 GLN A C 1
ATOM 785 O O . GLN A 1 96 ? 14.247 5.411 -22.393 1.00 92.38 96 GLN A O 1
ATOM 790 N N . SER A 1 97 ? 13.952 7.444 -21.510 1.00 89.12 97 SER A N 1
ATOM 791 C CA . SER A 1 97 ? 14.471 8.171 -22.674 1.00 89.12 97 SER A CA 1
ATOM 792 C C . SER A 1 97 ? 15.990 8.013 -22.826 1.00 89.12 97 SER A C 1
ATOM 794 O O . SER A 1 97 ? 16.719 8.184 -21.850 1.00 89.12 97 SER A O 1
ATOM 796 N N . GLY A 1 98 ? 16.461 7.767 -24.052 1.00 91.19 98 GLY A N 1
ATOM 797 C CA . GLY A 1 98 ? 17.881 7.639 -24.401 1.00 91.19 98 GLY A CA 1
ATOM 798 C C . GLY A 1 98 ? 18.268 6.226 -24.849 1.00 91.19 98 GLY A C 1
ATOM 799 O O . GLY A 1 98 ? 17.416 5.364 -25.060 1.00 91.19 98 GLY A O 1
ATOM 800 N N . TYR A 1 99 ? 19.571 5.991 -24.995 1.00 84.38 99 TYR A N 1
ATOM 801 C CA . TYR A 1 99 ? 20.126 4.666 -25.268 1.00 84.38 99 TYR A CA 1
ATOM 802 C C . TYR A 1 99 ? 20.385 3.948 -23.936 1.00 84.38 99 TYR A C 1
ATOM 804 O O . TYR A 1 99 ? 20.956 4.533 -23.020 1.00 84.38 99 TYR A O 1
ATOM 812 N N . GLY A 1 100 ? 19.930 2.700 -23.800 1.00 86.06 100 GLY A N 1
ATOM 813 C CA . GLY A 1 100 ? 20.034 1.955 -22.533 1.00 86.06 100 GLY A CA 1
ATOM 814 C C . GLY A 1 100 ? 18.922 0.934 -22.276 1.00 86.06 100 GLY A C 1
ATOM 815 O O . GLY A 1 100 ? 19.003 0.170 -21.318 1.00 86.06 100 GLY A O 1
ATOM 816 N N . GLY A 1 101 ? 17.897 0.884 -23.134 1.00 89.00 101 GLY A N 1
ATOM 817 C CA . GLY A 1 101 ? 16.841 -0.125 -23.059 1.00 89.00 101 GLY A CA 1
ATOM 818 C C . GLY A 1 101 ? 15.974 -0.003 -21.801 1.00 89.00 101 GLY A C 1
ATOM 819 O O . GLY A 1 101 ? 15.635 1.089 -21.351 1.00 89.00 101 GLY A O 1
ATOM 820 N N . GLN A 1 102 ? 15.564 -1.141 -21.242 1.00 89.12 102 GLN A N 1
ATOM 821 C CA . GLN A 1 102 ? 14.626 -1.201 -20.121 1.00 89.12 102 GLN A CA 1
ATOM 822 C C . GLN A 1 102 ? 15.280 -0.773 -18.792 1.00 89.12 102 GLN A C 1
ATOM 824 O O . GLN A 1 102 ? 16.041 -1.524 -18.190 1.00 89.12 102 GLN A O 1
ATOM 829 N N . THR A 1 103 ? 14.920 0.401 -18.259 1.00 87.00 103 THR A N 1
ATOM 830 C CA . THR A 1 103 ? 15.589 0.985 -17.070 1.00 87.00 103 THR A CA 1
ATOM 831 C C . THR A 1 103 ? 14.993 0.599 -15.711 1.00 87.00 103 THR A C 1
ATOM 833 O O . THR A 1 103 ? 15.496 1.010 -14.648 1.00 87.00 103 THR A O 1
ATOM 836 N N . LYS A 1 104 ? 13.882 -0.145 -15.717 1.00 88.94 104 LYS A N 1
ATOM 837 C CA . LYS A 1 104 ? 13.149 -0.590 -14.525 1.00 88.94 104 LYS A CA 1
ATOM 838 C C . LYS A 1 104 ? 12.801 -2.074 -14.632 1.00 88.94 104 LYS A C 1
ATOM 840 O O . LYS A 1 104 ? 12.386 -2.505 -15.709 1.00 88.94 104 LYS A O 1
ATOM 845 N N . PRO A 1 105 ? 12.910 -2.835 -13.530 1.00 89.75 105 PRO A N 1
ATOM 846 C CA . PRO A 1 105 ? 12.657 -4.268 -13.552 1.00 89.75 105 PRO A CA 1
ATOM 847 C C . PRO A 1 105 ? 11.208 -4.550 -13.957 1.00 89.75 105 PRO A C 1
ATOM 849 O O . PRO A 1 105 ? 10.272 -3.960 -13.414 1.00 89.75 105 PRO A O 1
ATOM 852 N N . VAL A 1 106 ? 11.035 -5.453 -14.922 1.00 88.38 106 VAL A N 1
ATOM 853 C CA . VAL A 1 106 ? 9.727 -5.976 -15.323 1.00 88.38 106 VAL A CA 1
ATOM 854 C C . VAL A 1 106 ? 9.474 -7.252 -14.533 1.00 88.38 106 VAL A C 1
ATOM 856 O O . VAL A 1 106 ? 10.328 -8.137 -14.459 1.00 88.38 106 VAL A O 1
ATOM 859 N N . PHE A 1 107 ? 8.307 -7.339 -13.904 1.00 86.44 107 PHE A N 1
ATOM 860 C CA . PHE A 1 107 ? 7.951 -8.492 -13.093 1.00 86.44 107 PHE A CA 1
ATOM 861 C C . PHE A 1 107 ? 7.325 -9.586 -13.958 1.00 86.44 107 PHE A C 1
ATOM 863 O O . PHE A 1 107 ? 6.176 -9.469 -14.380 1.00 86.44 107 PHE A O 1
ATOM 870 N N . HIS A 1 108 ? 8.089 -10.644 -14.228 1.00 85.19 108 HIS A N 1
ATOM 871 C CA . HIS A 1 108 ? 7.687 -11.705 -15.157 1.00 85.19 108 HIS A CA 1
ATOM 872 C C . HIS A 1 108 ? 6.914 -12.845 -14.486 1.00 85.19 108 HIS A C 1
ATOM 874 O O . HIS A 1 108 ? 6.042 -13.451 -15.103 1.00 85.19 108 HIS A O 1
ATOM 880 N N . LYS A 1 109 ? 7.210 -13.145 -13.218 1.00 84.75 109 LYS A N 1
ATOM 881 C CA . LYS A 1 109 ? 6.598 -14.251 -12.477 1.00 84.75 10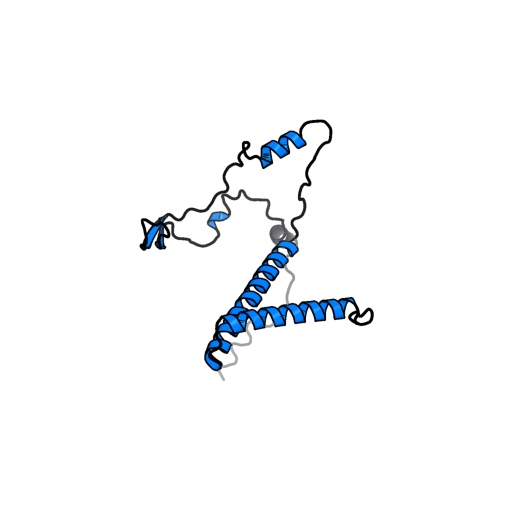9 LYS A CA 1
ATOM 882 C C . LYS A 1 109 ? 6.057 -13.724 -11.162 1.00 84.75 109 LYS A C 1
ATOM 884 O O . LYS A 1 109 ? 6.825 -13.240 -10.342 1.00 84.75 109 LYS A O 1
ATOM 889 N N . LYS A 1 110 ? 4.743 -13.827 -10.966 1.00 77.25 110 LYS A N 1
ATOM 890 C CA . LYS A 1 110 ? 4.097 -13.554 -9.679 1.00 77.25 110 LYS A CA 1
ATOM 891 C C . LYS A 1 110 ? 4.208 -14.811 -8.813 1.00 77.25 110 LYS A C 1
ATOM 893 O O . LYS A 1 110 ? 3.577 -15.806 -9.165 1.00 77.25 110 LYS A O 1
ATOM 898 N N . PRO A 1 111 ? 4.996 -14.814 -7.725 1.00 79.94 111 PRO A N 1
ATOM 899 C CA . PRO A 1 111 ? 5.057 -15.957 -6.835 1.00 79.94 111 PRO A CA 1
ATOM 900 C C . PRO A 1 111 ? 3.780 -15.996 -5.993 1.00 79.94 111 PRO A C 1
ATOM 902 O O . PRO A 1 111 ? 3.452 -15.040 -5.292 1.00 79.94 111 PRO A O 1
ATOM 905 N N . HIS A 1 112 ? 3.068 -17.118 -6.046 1.00 78.00 112 HIS A N 1
ATOM 906 C CA . HIS A 1 112 ? 1.881 -17.355 -5.219 1.00 78.00 112 HIS A CA 1
ATOM 907 C C . HIS A 1 112 ? 2.216 -17.360 -3.712 1.00 78.00 112 HIS A C 1
ATOM 909 O O . HIS A 1 112 ? 1.390 -17.003 -2.868 1.00 78.00 112 HIS A O 1
ATOM 915 N N . THR A 1 113 ? 3.467 -17.686 -3.378 1.00 81.06 113 THR A N 1
ATOM 916 C CA . THR A 1 113 ? 3.989 -17.722 -2.009 1.00 81.06 113 THR A CA 1
ATOM 917 C C . THR A 1 113 ? 4.057 -16.344 -1.355 1.00 81.06 113 THR A C 1
ATOM 919 O O . THR A 1 113 ? 3.825 -16.248 -0.157 1.00 81.06 113 THR A O 1
ATOM 922 N N . PHE A 1 114 ? 4.294 -15.262 -2.109 1.00 83.31 114 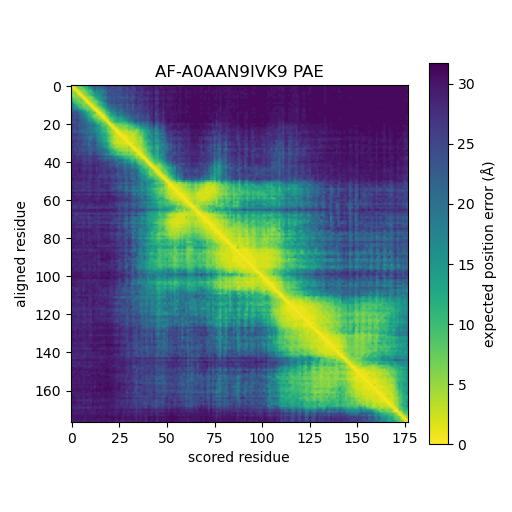PHE A N 1
ATOM 923 C CA . PHE A 1 114 ? 4.331 -13.906 -1.541 1.00 83.31 114 PHE A CA 1
ATOM 924 C C . PHE A 1 114 ? 2.944 -13.445 -1.083 1.00 83.31 114 PHE A C 1
ATOM 926 O O . PHE A 1 114 ? 2.801 -12.902 0.008 1.00 83.31 114 PHE A O 1
ATOM 933 N N . SER A 1 115 ? 1.904 -13.716 -1.879 1.00 85.25 115 SER A N 1
ATOM 934 C CA . SER A 1 115 ? 0.522 -13.452 -1.465 1.00 85.25 115 SER A CA 1
ATOM 935 C C . SER A 1 115 ? 0.116 -14.288 -0.253 1.00 85.25 115 SER A C 1
ATOM 937 O O . SER A 1 115 ? -0.550 -13.771 0.636 1.00 85.25 115 SER A O 1
ATOM 939 N N . GLN A 1 116 ? 0.543 -15.553 -0.180 1.00 86.44 116 GLN A N 1
ATOM 940 C CA . GLN A 1 116 ? 0.273 -16.405 0.980 1.00 86.44 116 GLN A CA 1
ATOM 941 C C . GLN A 1 116 ? 1.008 -15.909 2.229 1.00 86.44 116 GLN A C 1
ATOM 943 O O . GLN A 1 116 ? 0.382 -15.759 3.273 1.00 86.44 116 GLN A O 1
ATOM 948 N N . ALA A 1 117 ? 2.295 -15.574 2.118 1.00 88.94 117 ALA A N 1
ATOM 949 C CA . ALA A 1 117 ? 3.081 -15.022 3.217 1.00 88.94 117 ALA A CA 1
ATOM 950 C C . ALA A 1 117 ? 2.500 -13.696 3.730 1.00 88.94 117 ALA A C 1
ATOM 952 O O . ALA A 1 117 ? 2.406 -13.499 4.937 1.00 88.94 117 ALA A O 1
ATOM 953 N N . ALA A 1 118 ? 2.042 -12.815 2.834 1.00 89.25 118 ALA A N 1
ATOM 954 C CA . ALA A 1 118 ? 1.391 -11.564 3.218 1.00 89.25 118 ALA A CA 1
ATOM 955 C C . ALA A 1 118 ? 0.094 -11.800 4.013 1.00 89.25 118 ALA A C 1
ATOM 957 O O . ALA A 1 118 ? -0.163 -11.104 4.993 1.00 89.25 118 ALA A O 1
ATOM 958 N N . VAL A 1 119 ? -0.705 -12.798 3.622 1.00 94.00 119 VAL A N 1
ATOM 959 C CA . VAL A 1 119 ? -1.928 -13.180 4.344 1.00 94.00 119 VAL A CA 1
ATOM 960 C C . VAL A 1 119 ? -1.595 -13.771 5.714 1.00 94.00 119 VAL A C 1
ATOM 962 O O . VAL A 1 119 ? -2.205 -13.382 6.705 1.00 94.00 119 VAL A O 1
ATOM 965 N N . VAL A 1 120 ? -0.606 -14.666 5.788 1.00 93.94 120 VAL A N 1
ATOM 966 C CA . VAL A 1 120 ? -0.159 -15.257 7.058 1.00 93.94 120 VAL A CA 1
ATOM 967 C C . VAL A 1 120 ? 0.344 -14.170 8.011 1.00 93.94 120 VAL A C 1
ATOM 969 O O . VAL A 1 120 ? -0.121 -14.110 9.145 1.00 93.94 120 VAL A O 1
ATOM 972 N N . LEU A 1 121 ? 1.201 -13.260 7.537 1.00 92.38 121 LEU A N 1
ATOM 973 C CA . LEU A 1 121 ? 1.745 -12.157 8.338 1.00 92.38 121 LEU A CA 1
ATOM 974 C C . LEU A 1 121 ? 0.653 -11.193 8.841 1.00 92.38 121 LEU A C 1
ATOM 976 O O . LEU A 1 121 ? 0.702 -10.680 9.961 1.00 92.38 121 LEU A O 1
ATOM 980 N N . PHE A 1 122 ? -0.365 -10.946 8.016 1.00 94.69 122 PHE A N 1
ATOM 981 C CA . PHE A 1 122 ? -1.523 -10.159 8.423 1.00 94.69 122 PHE A CA 1
ATOM 982 C C . PHE A 1 122 ? -2.275 -10.823 9.585 1.00 94.69 122 PHE A C 1
ATOM 984 O O . PHE A 1 122 ? -2.575 -10.163 10.575 1.00 94.69 122 PHE A O 1
ATOM 991 N N . PHE A 1 123 ? -2.531 -12.131 9.521 1.00 94.31 123 PHE A N 1
ATOM 992 C CA . PHE A 1 123 ? -3.204 -12.828 10.617 1.00 94.31 123 PHE A CA 1
ATOM 993 C C . PHE A 1 123 ? -2.348 -12.943 11.882 1.00 94.31 123 PHE A C 1
ATOM 995 O O . PHE A 1 123 ? -2.891 -12.779 12.972 1.00 94.31 123 PHE A O 1
ATOM 1002 N N . THR A 1 124 ? -1.033 -13.153 11.776 1.00 91.25 124 THR A N 1
ATOM 1003 C CA . THR A 1 124 ? -0.156 -13.197 12.959 1.00 91.25 124 THR A CA 1
ATOM 1004 C C . THR A 1 124 ? -0.146 -11.860 13.697 1.00 91.25 124 THR A C 1
ATOM 1006 O O . THR A 1 124 ? -0.343 -11.837 14.908 1.00 91.25 124 THR A O 1
ATOM 1009 N N . SER A 1 125 ? -0.039 -10.738 12.973 1.00 91.06 125 SER A N 1
ATOM 1010 C CA . SER A 1 125 ? -0.104 -9.400 13.588 1.00 91.06 125 SER A CA 1
ATOM 1011 C C . SER A 1 125 ? -1.455 -9.098 14.252 1.00 91.06 125 SER A C 1
ATOM 1013 O O . SER A 1 125 ? -1.495 -8.470 15.310 1.00 91.06 125 SER A O 1
ATOM 1015 N N . LEU A 1 126 ? -2.567 -9.578 13.682 1.00 91.31 126 LEU A N 1
ATOM 1016 C CA . LEU A 1 126 ? -3.889 -9.443 14.301 1.00 91.31 126 LEU A CA 1
ATOM 1017 C C . LEU A 1 126 ? -4.026 -10.274 15.581 1.00 91.31 126 LEU A C 1
ATOM 1019 O O . LEU A 1 126 ? -4.609 -9.793 16.552 1.00 91.31 126 LEU A O 1
ATOM 1023 N N . VAL A 1 127 ? -3.509 -11.505 15.588 1.00 93.62 127 VAL A N 1
ATOM 1024 C CA . VAL A 1 127 ? -3.551 -12.389 16.763 1.00 93.62 127 VAL A CA 1
ATOM 1025 C C . VAL A 1 127 ? -2.717 -11.812 17.901 1.00 93.62 127 VAL A C 1
ATOM 1027 O O . VAL A 1 127 ? -3.188 -11.778 19.033 1.00 93.62 127 VAL A O 1
ATOM 1030 N N . GLU A 1 128 ? -1.522 -11.311 17.604 1.00 88.62 128 GLU A N 1
ATOM 1031 C CA . GLU A 1 128 ? -0.610 -10.745 18.599 1.00 88.62 128 GLU A CA 1
ATOM 1032 C C . GLU A 1 128 ? -1.120 -9.409 19.163 1.00 88.62 128 GLU A C 1
ATOM 1034 O O . GLU A 1 128 ? -1.109 -9.193 20.371 1.00 88.62 128 GLU A O 1
ATOM 1039 N N . GLY A 1 129 ? -1.687 -8.536 18.323 1.00 83.94 129 GLY A N 1
ATOM 1040 C CA . GLY A 1 129 ? -2.365 -7.331 18.811 1.00 83.94 129 GLY A CA 1
ATOM 1041 C C . GLY A 1 129 ? -3.633 -7.646 19.616 1.00 83.94 129 GLY A C 1
ATOM 1042 O O . GLY A 1 129 ? -3.912 -7.009 20.634 1.00 83.94 129 GLY A O 1
ATOM 1043 N N . GLY A 1 130 ? -4.399 -8.651 19.183 1.00 87.75 130 GLY A N 1
ATOM 1044 C CA . GLY A 1 130 ? -5.626 -9.089 19.843 1.00 87.75 130 GLY A CA 1
ATOM 1045 C C . GLY A 1 130 ? -5.374 -9.717 21.213 1.00 87.75 130 GLY A C 1
ATOM 1046 O O . GLY A 1 130 ? -6.037 -9.346 22.184 1.00 87.75 130 GLY A O 1
ATOM 1047 N N . SER A 1 131 ? -4.389 -10.610 21.329 1.00 81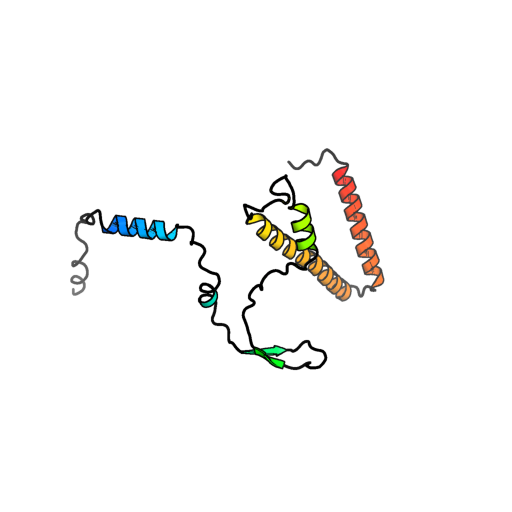.38 131 SER A N 1
ATOM 1048 C CA . SER A 1 131 ? -4.047 -11.285 22.586 1.00 81.38 131 SER A CA 1
ATOM 1049 C C . SER A 1 131 ? -3.633 -10.291 23.672 1.00 81.38 131 SER A C 1
ATOM 1051 O O . SER A 1 131 ? -4.105 -10.405 24.803 1.00 81.38 131 SER A O 1
ATOM 1053 N N . MET A 1 132 ? -2.870 -9.250 23.321 1.00 82.06 132 MET A N 1
ATOM 1054 C CA . MET A 1 132 ? -2.481 -8.182 24.251 1.00 82.06 132 MET A CA 1
ATOM 1055 C C . MET A 1 132 ? -3.699 -7.440 24.817 1.00 82.06 132 MET A C 1
ATOM 1057 O O . MET A 1 132 ? -3.780 -7.187 26.020 1.00 82.06 132 MET A O 1
ATOM 1061 N N . THR A 1 133 ? -4.697 -7.140 23.979 1.00 79.44 133 THR A N 1
ATOM 1062 C CA . THR A 1 133 ? -5.924 -6.465 24.442 1.00 79.44 133 THR A CA 1
ATOM 1063 C C . THR A 1 133 ? -6.807 -7.353 25.320 1.00 79.44 133 THR A C 1
ATOM 1065 O O . THR A 1 133 ? -7.362 -6.876 26.313 1.00 79.44 133 THR A O 1
ATOM 1068 N N . VAL A 1 134 ? -6.911 -8.646 25.001 1.00 86.00 134 VAL A N 1
ATOM 1069 C CA . VAL A 1 134 ? -7.684 -9.614 25.794 1.00 86.00 134 VAL A CA 1
ATOM 1070 C C . VAL A 1 134 ? -7.012 -9.860 27.145 1.00 86.00 134 VAL A C 1
ATOM 1072 O O . VAL A 1 134 ? -7.688 -9.861 28.175 1.00 86.00 134 VAL A O 1
ATOM 1075 N N . MET A 1 135 ? -5.684 -9.987 27.159 1.00 82.56 135 MET A N 1
ATOM 1076 C CA . MET A 1 135 ? -4.898 -10.142 28.382 1.00 82.56 135 MET A CA 1
ATOM 1077 C C . MET A 1 135 ? -5.054 -8.924 29.300 1.00 82.56 135 MET A C 1
ATOM 1079 O O . MET A 1 135 ? -5.314 -9.079 30.493 1.00 82.56 135 MET A O 1
ATOM 1083 N N . LEU A 1 136 ? -5.003 -7.708 28.743 1.00 75.50 136 LEU A N 1
ATOM 1084 C CA . LEU A 1 136 ? -5.278 -6.475 29.484 1.00 75.50 136 LEU A CA 1
ATOM 1085 C C . LEU A 1 136 ? -6.682 -6.476 30.112 1.00 75.50 136 LEU A C 1
ATOM 1087 O O . LEU A 1 136 ? -6.833 -6.118 31.282 1.00 75.50 136 LEU A O 1
ATOM 1091 N N . TYR A 1 137 ? -7.711 -6.870 29.356 1.00 81.50 137 TYR A N 1
ATOM 1092 C CA . TYR A 1 137 ? -9.086 -6.914 29.861 1.00 81.50 137 TYR A CA 1
ATOM 1093 C C . TYR A 1 137 ? -9.242 -7.930 31.005 1.00 81.50 137 TYR A C 1
ATOM 1095 O O . TYR A 1 137 ? -9.849 -7.617 32.031 1.00 81.50 137 TYR A O 1
ATOM 1103 N N . TYR A 1 138 ? -8.632 -9.112 30.872 1.00 84.06 138 TYR A N 1
ATOM 1104 C CA . TYR A 1 138 ? -8.642 -10.152 31.903 1.00 84.06 138 TYR A CA 1
ATOM 1105 C C . TYR A 1 138 ? -7.920 -9.717 33.188 1.00 84.06 138 TYR A C 1
ATOM 1107 O O . TYR A 1 138 ? -8.471 -9.835 34.286 1.00 84.06 138 TYR A O 1
ATOM 1115 N N . LEU A 1 139 ? -6.715 -9.147 33.061 1.00 80.56 139 LEU A N 1
ATOM 1116 C CA . LEU A 1 139 ? -5.944 -8.630 34.197 1.00 80.56 139 LEU A CA 1
ATOM 1117 C C . LEU A 1 139 ? -6.681 -7.488 34.907 1.00 80.56 139 LEU A C 1
ATOM 1119 O O . LEU A 1 139 ? -6.691 -7.425 36.139 1.00 80.56 139 LEU A O 1
ATOM 1123 N N . LYS A 1 140 ? -7.364 -6.620 34.147 1.00 78.50 140 LYS A N 1
ATOM 1124 C CA . LYS A 1 140 ? -8.185 -5.545 34.711 1.00 78.50 140 LYS A CA 1
ATOM 1125 C C . LYS A 1 140 ? -9.385 -6.078 35.496 1.00 78.50 140 LYS A C 1
ATOM 1127 O O . LYS A 1 140 ? -9.690 -5.526 36.551 1.00 78.50 140 LYS A O 1
ATOM 1132 N N . ALA A 1 141 ? -10.037 -7.137 35.015 1.00 79.88 141 ALA A N 1
ATOM 1133 C CA . ALA A 1 141 ? -11.197 -7.735 35.675 1.00 79.88 141 ALA A CA 1
ATOM 1134 C C . ALA A 1 141 ? -10.847 -8.433 37.003 1.00 79.88 141 ALA A C 1
ATOM 1136 O O . ALA A 1 141 ? -11.647 -8.400 37.933 1.00 79.88 141 ALA A O 1
ATOM 1137 N N . ARG A 1 142 ? -9.664 -9.055 37.109 1.00 78.81 142 ARG A N 1
ATOM 1138 C CA . ARG A 1 142 ? -9.256 -9.818 38.304 1.00 78.81 142 ARG A CA 1
ATOM 1139 C C . ARG A 1 142 ? -8.506 -9.007 39.356 1.00 78.81 142 ARG A C 1
ATOM 1141 O O . ARG A 1 142 ? -8.699 -9.260 40.538 1.00 78.81 142 ARG A O 1
ATOM 1148 N N . PHE A 1 143 ? -7.669 -8.057 38.944 1.00 78.88 143 PHE A N 1
ATOM 1149 C CA . PHE A 1 143 ? -6.724 -7.388 39.849 1.00 78.88 143 PHE A CA 1
ATOM 1150 C C . PHE A 1 143 ? -6.897 -5.867 39.911 1.00 78.88 143 PHE A C 1
ATOM 1152 O O . PHE A 1 143 ? -6.112 -5.196 40.570 1.00 78.88 143 PHE A O 1
ATOM 1159 N N . GLN A 1 144 ? -7.907 -5.311 39.226 1.00 70.56 144 GLN A N 1
ATOM 1160 C CA . GLN A 1 144 ? -8.227 -3.874 39.236 1.00 70.56 144 GLN A CA 1
ATOM 1161 C C . GLN A 1 144 ? -7.017 -2.955 38.956 1.00 70.56 144 GLN A C 1
ATOM 1163 O O . GLN A 1 144 ? -6.980 -1.815 39.414 1.00 70.56 144 GLN A O 1
ATOM 1168 N N . PHE A 1 145 ? -6.040 -3.419 38.166 1.00 67.12 145 PHE A N 1
ATOM 1169 C CA . PHE A 1 145 ? -4.824 -2.664 37.846 1.00 67.12 145 PHE A CA 1
ATOM 1170 C C . PHE A 1 145 ? -5.121 -1.249 37.313 1.00 67.12 145 PHE A C 1
ATOM 1172 O O . PHE A 1 145 ? -6.033 -1.036 36.493 1.00 67.12 145 PHE A O 1
ATOM 1179 N N . ASN A 1 146 ? -4.308 -0.279 37.748 1.00 71.69 146 ASN A N 1
ATOM 1180 C CA . ASN A 1 146 ? -4.331 1.083 37.222 1.00 71.69 146 ASN A CA 1
ATOM 1181 C C . ASN A 1 146 ? -3.626 1.131 35.850 1.00 71.69 146 ASN A C 1
ATOM 1183 O O . ASN A 1 146 ? -2.690 0.374 35.595 1.00 71.69 146 ASN A O 1
ATOM 1187 N N . LYS A 1 147 ? -4.069 2.012 34.943 1.00 69.38 147 LYS A N 1
ATOM 1188 C CA . LYS A 1 147 ? -3.650 2.026 33.523 1.00 69.38 147 LYS A CA 1
ATOM 1189 C C . LYS A 1 147 ? -2.135 2.229 33.345 1.00 69.38 147 LYS A C 1
ATOM 1191 O O . LYS A 1 147 ? -1.570 1.734 32.377 1.00 69.38 147 LYS A O 1
ATOM 1196 N N . ASN A 1 148 ? -1.497 2.892 34.310 1.00 75.94 148 ASN A N 1
ATOM 1197 C CA . ASN A 1 148 ? -0.060 3.174 34.331 1.00 75.94 148 ASN A CA 1
ATOM 1198 C C . ASN A 1 148 ? 0.784 1.926 34.660 1.00 75.94 148 ASN A C 1
ATOM 1200 O O . ASN A 1 148 ? 1.813 1.709 34.038 1.00 75.94 148 ASN A O 1
ATOM 1204 N N . GLN A 1 149 ? 0.310 1.045 35.549 1.00 72.94 149 GLN A N 1
ATOM 1205 C CA . GLN A 1 149 ? 1.037 -0.174 35.944 1.00 72.94 149 GLN A CA 1
ATOM 1206 C C . GLN A 1 149 ? 1.117 -1.210 34.809 1.00 72.94 149 GLN A C 1
ATOM 1208 O O . GLN A 1 149 ? 2.042 -2.013 34.748 1.00 72.94 149 GLN A O 1
ATOM 1213 N N . TYR A 1 150 ? 0.161 -1.179 33.877 1.00 73.38 150 TYR A N 1
ATOM 1214 C CA . TYR A 1 150 ? 0.210 -2.002 32.667 1.00 73.38 150 TYR A CA 1
ATOM 1215 C C . TYR A 1 150 ? 1.252 -1.507 31.656 1.00 73.38 150 TYR A C 1
ATOM 1217 O O . TYR A 1 150 ? 1.867 -2.314 30.961 1.00 73.38 150 TYR A O 1
ATOM 1225 N N . ALA A 1 151 ? 1.454 -0.189 31.566 1.00 77.62 151 ALA A N 1
ATOM 1226 C CA . ALA A 1 151 ? 2.487 0.375 30.704 1.00 77.62 151 ALA A CA 1
ATOM 1227 C C . ALA A 1 151 ? 3.875 -0.087 31.170 1.00 77.62 151 ALA A C 1
ATOM 1229 O O . ALA A 1 151 ? 4.647 -0.586 30.353 1.00 77.62 151 ALA A O 1
ATOM 1230 N N . ASP A 1 152 ? 4.128 -0.046 32.480 1.00 84.06 152 ASP A N 1
ATOM 1231 C CA . ASP A 1 152 ? 5.361 -0.570 33.078 1.00 84.06 152 ASP A CA 1
ATOM 1232 C C . ASP A 1 152 ? 5.525 -2.075 32.814 1.00 84.06 152 ASP A C 1
ATOM 1234 O O . ASP A 1 152 ? 6.610 -2.529 32.458 1.00 84.06 152 ASP A O 1
ATOM 1238 N N . LEU A 1 153 ? 4.439 -2.854 32.883 1.00 81.56 153 LEU A N 1
ATOM 1239 C CA . LEU A 1 153 ? 4.460 -4.288 32.573 1.00 81.56 153 LEU A CA 1
ATOM 1240 C C . LEU A 1 153 ? 4.850 -4.572 31.108 1.00 81.56 153 LEU A C 1
ATOM 1242 O O . LEU A 1 153 ? 5.649 -5.473 30.848 1.00 81.56 153 LEU A O 1
ATOM 1246 N N . MET A 1 154 ? 4.323 -3.803 30.145 1.00 80.12 154 MET A N 1
ATOM 1247 C CA . MET A 1 154 ? 4.708 -3.941 28.732 1.00 80.12 154 MET A CA 1
ATOM 1248 C C . MET A 1 154 ? 6.167 -3.538 28.493 1.00 80.12 154 MET A C 1
ATOM 1250 O O . MET A 1 154 ? 6.852 -4.183 27.699 1.00 80.12 154 MET A O 1
ATOM 1254 N N . VAL A 1 155 ? 6.663 -2.521 29.201 1.00 87.25 155 VAL A N 1
ATOM 1255 C CA . VAL A 1 155 ? 8.072 -2.107 29.139 1.00 87.25 155 VAL A CA 1
ATOM 1256 C C . VAL A 1 155 ? 8.986 -3.204 29.691 1.00 87.25 155 VAL A C 1
ATOM 1258 O O . VAL A 1 155 ? 9.965 -3.560 29.037 1.00 87.25 155 VAL A O 1
ATOM 1261 N N . ILE A 1 156 ? 8.641 -3.808 30.832 1.00 89.25 156 ILE A N 1
ATOM 1262 C CA . ILE A 1 156 ? 9.413 -4.909 31.432 1.00 89.25 156 ILE A CA 1
ATOM 1263 C C . ILE A 1 156 ? 9.431 -6.133 30.508 1.00 89.25 156 ILE A C 1
ATOM 1265 O O . ILE A 1 156 ? 10.494 -6.706 30.274 1.00 89.25 156 ILE A O 1
ATOM 1269 N N . SER A 1 157 ? 8.286 -6.507 29.928 1.00 86.38 157 SER A N 1
ATOM 1270 C CA . SER A 1 157 ? 8.214 -7.611 28.961 1.00 86.38 157 SER A CA 1
ATOM 1271 C C . SER A 1 157 ? 9.054 -7.339 27.708 1.00 86.38 157 SER A C 1
ATOM 1273 O O . SER A 1 157 ? 9.685 -8.258 27.188 1.00 86.38 157 SER A O 1
ATOM 1275 N N . GLY A 1 158 ? 9.082 -6.093 27.222 1.00 89.06 158 GLY A N 1
ATOM 1276 C CA . GLY A 1 158 ? 9.896 -5.691 26.074 1.00 89.06 158 GLY A CA 1
ATOM 1277 C C . GLY A 1 158 ? 11.397 -5.750 26.364 1.00 89.06 158 GLY A C 1
ATOM 1278 O O . GLY A 1 158 ? 12.154 -6.275 25.552 1.00 89.06 158 GLY A O 1
ATOM 1279 N N . ILE A 1 159 ? 11.825 -5.280 27.541 1.00 92.38 159 ILE A N 1
ATOM 1280 C CA . ILE A 1 159 ? 13.223 -5.373 27.992 1.00 92.38 159 ILE A CA 1
ATOM 1281 C C . ILE A 1 159 ? 13.632 -6.840 28.192 1.00 92.38 159 ILE A C 1
ATOM 1283 O O . ILE A 1 159 ? 14.728 -7.236 27.809 1.00 92.38 159 ILE A O 1
ATOM 1287 N N . GLY A 1 160 ? 12.748 -7.677 28.741 1.00 90.31 160 GLY A N 1
ATOM 1288 C CA . GLY A 1 160 ? 12.992 -9.114 28.860 1.00 90.31 160 GLY A CA 1
ATOM 1289 C C . GLY A 1 160 ? 13.222 -9.772 27.499 1.00 90.31 160 GLY A C 1
ATOM 1290 O O . GLY A 1 160 ? 14.209 -10.479 27.321 1.00 90.31 160 GLY A O 1
ATOM 1291 N N . ALA A 1 161 ? 12.371 -9.473 26.513 1.00 88.50 161 ALA A N 1
ATOM 1292 C CA . ALA A 1 161 ? 12.506 -10.005 25.159 1.00 88.50 161 ALA A CA 1
ATOM 1293 C C . ALA A 1 161 ? 13.820 -9.578 24.483 1.00 88.50 161 ALA A C 1
ATOM 1295 O O . ALA A 1 161 ? 14.481 -10.412 23.863 1.00 88.50 161 ALA A O 1
ATOM 1296 N N . THR A 1 162 ? 14.242 -8.316 24.634 1.00 89.94 162 THR A N 1
ATOM 1297 C CA . THR A 1 162 ? 15.518 -7.846 24.071 1.00 89.94 162 THR A CA 1
ATOM 1298 C C . THR A 1 162 ? 16.720 -8.478 24.767 1.00 89.94 162 THR A C 1
ATOM 1300 O O . THR A 1 162 ? 17.662 -8.881 24.089 1.00 89.94 162 THR A O 1
ATOM 1303 N N . LEU A 1 163 ? 16.684 -8.651 26.092 1.00 90.12 163 LEU A N 1
ATOM 1304 C CA . LEU A 1 163 ? 17.741 -9.341 26.838 1.00 90.12 163 LEU A CA 1
ATOM 1305 C C . LEU A 1 163 ? 17.826 -10.829 26.474 1.00 90.12 163 LEU A C 1
ATOM 1307 O O . LEU A 1 163 ? 18.923 -11.350 26.278 1.00 90.12 163 LEU A O 1
ATOM 1311 N N . THR A 1 164 ? 16.688 -11.511 26.320 1.00 90.25 164 THR A N 1
ATOM 1312 C CA . THR A 1 164 ? 16.648 -12.902 25.848 1.00 90.25 164 THR A CA 1
ATOM 1313 C C . THR A 1 164 ? 17.168 -13.016 24.418 1.00 90.25 164 THR A C 1
ATOM 1315 O O . THR A 1 164 ? 17.932 -13.929 24.128 1.00 90.25 164 THR A O 1
ATOM 1318 N N . GLN A 1 165 ? 16.832 -12.075 23.533 1.00 84.69 165 GLN A N 1
ATOM 1319 C CA . GLN A 1 165 ? 17.324 -12.070 22.156 1.00 84.69 165 GLN A CA 1
ATOM 1320 C C . GLN A 1 165 ? 18.838 -11.826 22.087 1.00 84.69 165 GLN A C 1
ATOM 1322 O O . GLN A 1 165 ? 19.531 -12.520 21.351 1.00 84.69 165 GLN A O 1
ATOM 1327 N N . VAL A 1 166 ? 19.372 -10.908 22.897 1.00 87.06 166 VAL A N 1
ATOM 1328 C CA . VAL A 1 166 ? 20.821 -10.690 23.027 1.00 87.06 166 VAL A CA 1
ATOM 1329 C C . VAL A 1 166 ? 21.510 -11.939 23.585 1.00 87.06 166 VAL A C 1
ATOM 1331 O O . VAL A 1 166 ? 22.535 -12.348 23.055 1.00 87.06 166 VAL A O 1
ATOM 1334 N N . CYS A 1 167 ? 20.922 -12.610 24.577 1.00 81.19 167 CYS A N 1
ATOM 1335 C CA . CYS A 1 167 ? 21.444 -13.865 25.129 1.00 81.19 167 CYS A CA 1
ATOM 1336 C C . CYS A 1 167 ? 21.442 -15.019 24.101 1.00 81.19 167 CYS A C 1
ATOM 1338 O O . CYS A 1 167 ? 22.423 -15.756 23.983 1.00 81.19 167 CYS A O 1
ATOM 1340 N N . LEU A 1 168 ? 20.379 -15.144 23.300 1.00 80.12 168 LEU A N 1
ATOM 1341 C CA . LEU A 1 168 ? 20.279 -16.132 22.218 1.00 80.12 168 LEU A CA 1
ATOM 1342 C C . LEU A 1 168 ? 21.250 -15.835 21.065 1.00 80.12 168 LEU A C 1
ATOM 1344 O O . LEU A 1 168 ? 21.818 -16.755 20.493 1.00 80.12 168 LEU A O 1
ATOM 1348 N N . CYS A 1 169 ? 21.491 -14.562 20.742 1.00 78.50 169 CYS A N 1
ATOM 1349 C CA . CYS A 1 169 ? 22.480 -14.175 19.732 1.00 78.50 169 CYS A CA 1
ATOM 1350 C C . CYS A 1 169 ? 23.934 -14.295 20.226 1.00 78.50 169 CYS A C 1
ATOM 1352 O O . CYS A 1 169 ? 24.838 -14.435 19.406 1.00 78.50 169 CYS A O 1
ATOM 1354 N N . LEU A 1 170 ? 24.169 -14.237 21.543 1.00 73.62 170 LEU A N 1
ATOM 1355 C CA . LEU A 1 170 ? 25.490 -14.377 22.173 1.00 73.62 170 LEU A CA 1
ATOM 1356 C C . LEU A 1 170 ? 25.850 -15.823 22.544 1.00 73.62 170 LEU A C 1
ATOM 1358 O O . LEU A 1 170 ? 26.988 -16.076 22.935 1.00 73.62 170 LEU A O 1
ATOM 1362 N N . SER A 1 171 ? 24.920 -16.773 22.425 1.00 64.25 171 SER A N 1
ATOM 1363 C CA . SER A 1 171 ? 25.185 -18.197 22.632 1.00 64.25 171 SER A CA 1
ATOM 1364 C C . SER A 1 171 ? 25.417 -18.891 21.279 1.00 64.25 171 SER A C 1
ATOM 1366 O O . SER A 1 171 ? 24.461 -19.328 20.643 1.00 64.25 171 SER A O 1
ATOM 1368 N N . PRO A 1 172 ? 26.677 -19.062 20.819 1.00 64.44 172 PRO A N 1
ATOM 1369 C CA . PRO A 1 172 ? 26.969 -19.761 19.559 1.00 64.44 172 PRO A CA 1
ATOM 1370 C C . PRO A 1 172 ? 26.564 -21.250 19.576 1.00 64.44 172 PRO A C 1
ATOM 1372 O O . PRO A 1 172 ? 26.606 -21.910 18.541 1.00 64.44 172 PRO A O 1
ATOM 1375 N N . SER A 1 173 ? 26.158 -21.783 20.735 1.00 57.59 173 SER A N 1
ATOM 1376 C CA . SER A 1 173 ? 25.872 -23.206 20.947 1.00 57.59 173 SER A CA 1
ATOM 1377 C C . SER A 1 173 ? 24.393 -23.596 20.843 1.00 57.59 173 SER A C 1
ATOM 1379 O O . SER A 1 173 ? 24.101 -24.786 20.877 1.00 57.59 173 SER A O 1
ATOM 1381 N N . ILE A 1 174 ? 23.456 -22.649 20.702 1.00 58.25 174 ILE A N 1
ATOM 1382 C CA . ILE A 1 174 ? 22.027 -22.955 20.476 1.00 58.25 174 ILE A CA 1
ATOM 1383 C C . ILE A 1 174 ? 21.723 -22.788 18.982 1.00 58.25 174 ILE A C 1
ATOM 1385 O O . ILE A 1 174 ? 20.812 -22.081 18.560 1.00 58.25 174 ILE A O 1
ATOM 1389 N N . THR A 1 175 ? 22.540 -23.435 18.151 1.00 48.12 175 THR A N 1
ATOM 1390 C CA . THR A 1 175 ? 22.107 -23.773 16.799 1.00 48.12 175 THR A CA 1
ATOM 1391 C C . THR A 1 175 ? 21.173 -24.960 16.949 1.00 48.12 175 THR A C 1
ATOM 1393 O O . THR A 1 175 ? 21.570 -26.014 17.433 1.00 48.12 175 THR A O 1
ATOM 1396 N N . VAL A 1 176 ? 19.916 -24.724 16.595 1.00 51.28 176 VAL A N 1
ATOM 1397 C CA . VAL A 1 176 ? 18.877 -25.713 16.313 1.00 51.28 176 VAL A CA 1
ATOM 1398 C C . VAL A 1 176 ? 19.497 -26.983 15.705 1.00 51.28 176 VAL A C 1
ATOM 1400 O O . VAL A 1 176 ? 19.955 -26.948 14.562 1.00 51.28 176 VAL A O 1
ATOM 1403 N N . CYS A 1 177 ? 19.535 -28.071 16.481 1.00 35.22 177 CYS A N 1
ATOM 1404 C CA . CYS A 1 177 ? 19.476 -29.426 15.930 1.00 35.22 177 CYS A CA 1
ATOM 1405 C C . CYS A 1 177 ? 18.031 -29.727 15.527 1.00 35.22 177 CYS A C 1
ATOM 1407 O O . CYS A 1 177 ? 17.117 -29.270 16.255 1.00 35.22 177 CYS A O 1
#

InterPro domains:
  IPR000552 Large ribosomal subunit protein eL42 [PF00935] (68-111)
  IPR000552 Large ribosomal subunit protein eL42 [PTHR10369] (39-113)
  IPR011332 Zinc-binding ribosomal protein [SSF57829] (51-116)
  IPR053708 Eukaryotic Ribosomal Large Subunit eL42 [G3DSA:3.10.450.80] (50-125)

Sequence (177 aa):
MRRAERFVSAYRFGIPSPTTAIDEEAKKKARLAWFAPISKTDPLEEDKRKVNVPKTKKTYGKSKECRKHTLHKVTQYKKGKDSIAAQGKRRYDRKQSGYGGQTKPVFHKKPHTFSQAAVVLFFTSLVEGGSMTVMLYYLKARFQFNKNQYADLMVISGIGATLTQVCLCLSPSITVC